Protein AF-A0A1Q3DJR0-F1 (afdb_monomer_lite)

pLDDT: mean 83.84, std 10.71, range [46.0, 95.94]

Radius of gyration: 27.58 Å; chains: 1; bounding box: 64×40×84 Å

Secondary structure (DSSP, 8-state):
-HHHHHHHHH-----TTT--B--SS--HHHHHHHHHHH--PBP-S-EEETTEEE-SSPPPTTTTHHHHHHHHHHHHHS-TTT--HHHHHHHIIIIIHHHHHHHHTT----HHHHHHHHHHHHHHHTTTS--HHHHHTT-S-HHHHHIIIIIITTS-TTT----TTS-HHHHHHHHHHHHHHTT--------

Foldseek 3Di:
DVQVVVCVVPVDHDDLVPDADEDDPDDPVVVVVVCVVPVHHHDDDQDDDPNATDDPDADDPVSCVSLLVVLLVVLVPDPLVPDDLVRLVVCCVPPLVVSVVVVVVPHDDDPVSVVSSVVSSVCSSCPVPQQLVCLLVVPPDPSNVVCCVPPQPPHHLQPRDQDPPDDPVVNVSSVCVVVVVVVDDDDDDPD

Sequence (191 aa):
DVLHNFADMSGLQPNLEKCQIFFGNVDSSTRRRAINMLQIPEGSLPIRYLGLPLLSSKLSKMDCKVLLDKLVKRTSSWVTNSLSFGGRLQLIASVLFSIQVFWCSTFILPVAVTKECDRIMRRFLWHGAGSGWEICNKKASIWTEWCFAVFLKENNFWAAKVTNNCSWSWRNILKIRKLLVNKLHYEVGDG

Organism: Cephalotus follicularis (NCBI:txid3775)

Structure (mmCIF, N/CA/C/O backbone):
data_AF-A0A1Q3DJR0-F1
#
_entry.id   AF-A0A1Q3DJR0-F1
#
loop_
_atom_site.group_PDB
_atom_site.id
_atom_site.type_symbol
_atom_site.label_atom_id
_atom_site.label_alt_id
_atom_site.label_comp_id
_atom_site.label_asym_id
_atom_site.label_entity_id
_atom_site.label_seq_id
_atom_site.pdbx_PDB_ins_code
_atom_site.Cartn_x
_atom_site.Cartn_y
_atom_site.Cartn_z
_atom_site.occupancy
_atom_site.B_iso_or_equiv
_atom_site.auth_seq_id
_atom_site.auth_comp_id
_atom_site.auth_asym_id
_atom_site.auth_atom_id
_atom_site.pdbx_PDB_model_num
ATOM 1 N N . ASP A 1 1 ? -29.064 8.681 27.495 1.00 69.81 1 ASP A N 1
ATOM 2 C CA . ASP A 1 1 ? -29.919 9.729 26.890 1.00 69.81 1 ASP A CA 1
ATOM 3 C C . ASP A 1 1 ? -29.232 10.684 25.908 1.00 69.81 1 ASP A C 1
ATOM 5 O O . ASP A 1 1 ? -29.926 11.380 25.187 1.00 69.81 1 ASP A O 1
ATOM 9 N N . VAL A 1 2 ? -27.898 10.694 25.757 1.00 84.25 2 VAL A N 1
ATOM 10 C CA . VAL A 1 2 ? -27.234 11.619 24.804 1.00 84.25 2 VAL A CA 1
ATOM 11 C C . VAL A 1 2 ? -27.502 11.280 23.328 1.00 84.25 2 VAL A C 1
ATOM 13 O O . VAL A 1 2 ? -27.764 12.176 22.533 1.00 84.25 2 VAL A O 1
ATOM 16 N N . LEU A 1 3 ? -27.455 9.996 22.950 1.00 83.25 3 LEU A N 1
ATOM 17 C CA . LEU A 1 3 ? -27.664 9.579 21.555 1.00 83.25 3 LEU A CA 1
ATOM 18 C C . LEU A 1 3 ? -29.109 9.789 21.087 1.00 83.25 3 LEU A C 1
ATOM 20 O O . LEU A 1 3 ? -29.313 10.167 19.939 1.00 83.25 3 LEU A O 1
ATOM 24 N N . HIS A 1 4 ? -30.085 9.592 21.977 1.00 85.06 4 HIS A N 1
ATOM 25 C CA . HIS A 1 4 ? -31.488 9.888 21.688 1.00 85.06 4 HIS A CA 1
ATOM 26 C C . HIS A 1 4 ? -31.705 11.389 21.502 1.00 85.06 4 HIS A C 1
ATOM 28 O O . HIS A 1 4 ? -32.191 11.787 20.454 1.00 85.06 4 HIS A O 1
ATOM 34 N N . ASN A 1 5 ? -31.200 12.226 22.414 1.00 91.19 5 ASN A N 1
ATOM 35 C CA . ASN A 1 5 ? -31.296 13.682 22.266 1.00 91.19 5 ASN A CA 1
ATOM 36 C C . ASN A 1 5 ? -30.636 14.188 20.968 1.00 91.19 5 ASN A C 1
ATOM 38 O O . ASN A 1 5 ? -31.144 15.103 20.323 1.00 91.19 5 ASN A O 1
ATOM 42 N N . PHE A 1 6 ? -29.503 13.602 20.562 1.00 90.00 6 PHE A N 1
ATOM 43 C CA . PHE A 1 6 ? -28.873 13.928 19.280 1.00 90.00 6 PHE A CA 1
ATOM 44 C C . PHE A 1 6 ? -29.733 13.492 18.089 1.00 90.00 6 PHE A C 1
ATOM 46 O O . PHE A 1 6 ? -29.858 14.248 17.124 1.00 90.00 6 PHE A O 1
ATOM 53 N N . ALA A 1 7 ? -30.320 12.295 18.144 1.00 92.38 7 ALA A N 1
ATOM 54 C CA . ALA A 1 7 ? -31.208 11.801 17.098 1.00 92.38 7 ALA A CA 1
ATOM 55 C C . ALA A 1 7 ? -32.460 12.677 16.964 1.00 92.38 7 ALA A C 1
ATOM 57 O O . ALA A 1 7 ? -32.839 13.009 15.845 1.00 92.38 7 ALA A O 1
ATOM 58 N N . ASP A 1 8 ? -33.028 13.127 18.081 1.00 94.56 8 ASP A N 1
ATOM 59 C CA . ASP A 1 8 ? -34.204 13.998 18.104 1.00 94.56 8 ASP A CA 1
ATOM 60 C C . ASP A 1 8 ? -33.902 15.382 17.513 1.00 94.56 8 ASP A C 1
ATOM 62 O O . ASP A 1 8 ? -34.710 15.929 16.766 1.00 94.56 8 ASP A O 1
ATOM 66 N N . MET A 1 9 ? -32.718 15.943 17.789 1.00 95.19 9 MET A N 1
ATOM 67 C CA . MET A 1 9 ? -32.320 17.245 17.240 1.00 95.19 9 MET A CA 1
ATOM 68 C C . MET A 1 9 ? -31.871 17.186 15.774 1.00 95.19 9 MET A C 1
ATOM 70 O O . MET A 1 9 ? -32.116 18.125 15.021 1.00 95.19 9 MET A O 1
ATOM 74 N N . SER A 1 10 ? -31.166 16.127 15.367 1.00 95.56 10 SER A N 1
ATOM 75 C CA . SER A 1 10 ? -30.562 16.028 14.027 1.00 95.56 10 SER A CA 1
ATOM 76 C C . SER A 1 10 ? -31.407 15.254 13.014 1.00 95.56 10 SER A C 1
ATOM 78 O O . SER A 1 10 ? -31.151 15.344 11.815 1.00 95.56 10 SER A O 1
ATOM 80 N N . GLY A 1 11 ? -32.365 14.448 13.478 1.00 94.62 11 GLY A N 1
ATOM 81 C CA . GLY A 1 11 ? -33.070 13.454 12.667 1.00 94.62 11 GLY A CA 1
ATOM 82 C C . GLY A 1 11 ? -32.212 12.244 12.264 1.00 94.62 11 GLY A C 1
ATOM 83 O O . GLY A 1 11 ? -32.684 11.384 11.522 1.00 94.62 11 GLY A O 1
ATOM 84 N N . LEU A 1 12 ? -30.955 12.154 12.717 1.00 93.25 12 LEU A N 1
ATOM 85 C CA . LEU A 1 12 ? -30.042 11.063 12.371 1.00 93.25 12 LEU A CA 1
ATOM 86 C C . LEU A 1 12 ? -30.095 9.947 13.415 1.00 93.25 12 LEU A C 1
ATOM 88 O O . LEU A 1 12 ? -29.804 10.165 14.589 1.00 93.25 12 LEU A O 1
ATOM 92 N N . GLN A 1 13 ? -30.381 8.724 12.968 1.00 90.69 13 GLN A N 1
ATOM 93 C CA . GLN A 1 13 ? -30.382 7.538 13.826 1.00 90.69 13 GLN A CA 1
ATOM 94 C C . GLN A 1 13 ? -29.161 6.639 13.566 1.00 90.69 13 GLN A C 1
ATOM 96 O O . GLN A 1 13 ? -28.754 6.462 12.412 1.00 90.69 13 GLN A O 1
ATOM 101 N N . PRO A 1 14 ? -28.565 6.042 14.615 1.00 87.88 14 PRO A N 1
ATOM 102 C CA . PRO A 1 14 ? -27.480 5.085 14.457 1.00 87.88 14 PRO A CA 1
ATOM 103 C C . PRO A 1 14 ? -27.981 3.788 13.812 1.00 87.88 14 PRO A C 1
ATOM 105 O O . PRO A 1 14 ? -29.019 3.242 14.181 1.00 87.88 14 PRO A O 1
ATOM 108 N N . ASN A 1 15 ? -27.203 3.252 12.873 1.00 90.69 15 ASN A N 1
ATOM 109 C CA . ASN A 1 15 ? -27.463 1.930 12.313 1.00 90.69 15 ASN A CA 1
ATOM 110 C C . ASN A 1 15 ? -26.865 0.859 13.239 1.00 90.69 15 ASN A C 1
ATOM 112 O O . ASN A 1 15 ? -25.661 0.601 13.194 1.00 90.69 15 ASN A O 1
ATOM 116 N N . LEU A 1 16 ? -27.717 0.226 14.047 1.00 87.62 16 LEU A N 1
ATOM 117 C CA . LEU A 1 16 ? -27.299 -0.769 15.038 1.00 87.62 16 LEU A CA 1
ATOM 118 C C . LEU A 1 16 ? -26.655 -2.022 14.421 1.00 87.62 16 LEU A C 1
ATOM 120 O O . LEU A 1 16 ? -25.803 -2.626 15.060 1.00 87.62 16 LEU A O 1
ATOM 124 N N . GLU A 1 17 ? -26.977 -2.372 13.171 1.00 89.06 17 GLU A N 1
ATOM 125 C CA . GLU A 1 17 ? -26.350 -3.506 12.471 1.00 89.06 17 GLU A CA 1
ATOM 126 C C . GLU A 1 17 ? -24.882 -3.235 12.113 1.00 89.06 17 GLU A C 1
ATOM 128 O O . GLU A 1 17 ? -24.073 -4.157 12.012 1.00 89.06 17 GLU A O 1
ATOM 133 N N . LYS A 1 18 ? -24.527 -1.962 11.903 1.00 90.06 18 LYS A N 1
ATOM 134 C CA . LYS A 1 18 ? -23.154 -1.528 11.597 1.00 90.06 18 LYS A CA 1
ATOM 135 C C . LYS A 1 18 ? -22.387 -1.078 12.838 1.00 90.06 18 LYS A C 1
ATOM 137 O O . LYS A 1 18 ? -21.160 -0.987 12.787 1.00 90.06 18 LYS A O 1
ATOM 142 N N . CYS A 1 19 ? -23.084 -0.758 13.925 1.00 91.00 19 CYS A N 1
ATOM 143 C CA . CYS A 1 19 ? -22.471 -0.333 15.173 1.00 91.00 19 CYS A CA 1
ATOM 144 C C . CYS A 1 19 ? -21.847 -1.520 15.912 1.00 91.00 19 CYS A C 1
ATOM 146 O O . CYS A 1 19 ? -22.442 -2.584 16.048 1.00 91.00 19 CYS A O 1
ATOM 148 N N . GLN A 1 20 ? -20.648 -1.303 16.445 1.00 92.38 20 GLN A N 1
ATOM 149 C CA . GLN A 1 20 ? -19.974 -2.234 17.343 1.00 92.38 20 GLN A CA 1
ATOM 150 C C . GLN A 1 20 ? -19.300 -1.441 18.456 1.00 92.38 20 GLN A C 1
ATOM 152 O O . GLN A 1 20 ? -18.767 -0.356 18.210 1.00 92.38 20 GLN A O 1
ATOM 157 N N . ILE A 1 21 ? -19.312 -1.983 19.673 1.00 91.81 21 ILE A N 1
ATOM 158 C CA . ILE A 1 21 ? -18.630 -1.385 20.822 1.00 91.81 21 ILE A CA 1
ATOM 159 C C . ILE A 1 21 ? -17.324 -2.130 21.113 1.00 91.81 21 ILE A C 1
ATOM 161 O O . ILE A 1 21 ? -17.273 -3.359 21.114 1.00 91.81 21 ILE A O 1
ATOM 165 N N . PHE A 1 22 ? -16.257 -1.376 21.369 1.00 91.50 22 PHE A N 1
ATOM 166 C CA . PHE A 1 22 ? -14.937 -1.904 21.704 1.00 91.50 22 PHE A CA 1
ATOM 167 C C . PHE A 1 22 ? -14.551 -1.402 23.089 1.00 91.50 22 PHE A C 1
ATOM 169 O O . PHE A 1 22 ? -14.724 -0.225 23.399 1.00 91.50 22 PHE A O 1
ATOM 176 N N . PHE A 1 23 ? -14.021 -2.292 23.922 1.00 90.25 23 PHE A N 1
ATOM 177 C CA . PHE A 1 23 ? -13.646 -1.970 25.296 1.00 90.25 23 PHE A CA 1
ATOM 178 C C . PHE A 1 23 ? -12.141 -2.146 25.471 1.00 90.25 23 PHE A C 1
ATOM 180 O O . PHE A 1 23 ? -11.584 -3.160 25.054 1.00 90.25 23 PHE A O 1
ATOM 187 N N . GLY A 1 24 ? -11.491 -1.171 26.105 1.00 87.31 24 GLY A N 1
ATOM 188 C CA . GLY A 1 24 ? -10.082 -1.242 26.483 1.00 87.31 24 GLY A CA 1
ATOM 189 C C . GLY A 1 24 ? -9.940 -1.264 27.999 1.00 87.31 24 GLY A C 1
ATOM 190 O O . GLY A 1 24 ? -10.331 -0.303 28.648 1.00 87.31 24 GLY A O 1
ATOM 191 N N . ASN A 1 25 ? -9.380 -2.345 28.550 1.00 88.81 25 ASN A N 1
ATOM 192 C CA . ASN A 1 25 ? -9.087 -2.497 29.981 1.00 88.81 25 ASN A CA 1
ATOM 193 C C . ASN A 1 25 ? -10.270 -2.155 30.920 1.00 88.81 25 ASN A C 1
ATOM 195 O O . ASN A 1 25 ? -10.123 -1.376 31.858 1.00 88.81 25 ASN A O 1
ATOM 199 N N . VAL A 1 26 ? -11.454 -2.718 30.648 1.00 92.69 26 VAL A N 1
ATOM 200 C CA . VAL A 1 26 ? -12.674 -2.515 31.453 1.00 92.69 26 VAL A CA 1
ATOM 201 C C . VAL A 1 26 ? -13.084 -3.828 32.117 1.00 92.69 26 VAL A C 1
ATOM 203 O O . VAL A 1 26 ? -12.944 -4.898 31.523 1.00 92.69 26 VAL A O 1
ATOM 206 N N . ASP A 1 27 ? -13.616 -3.752 33.336 1.00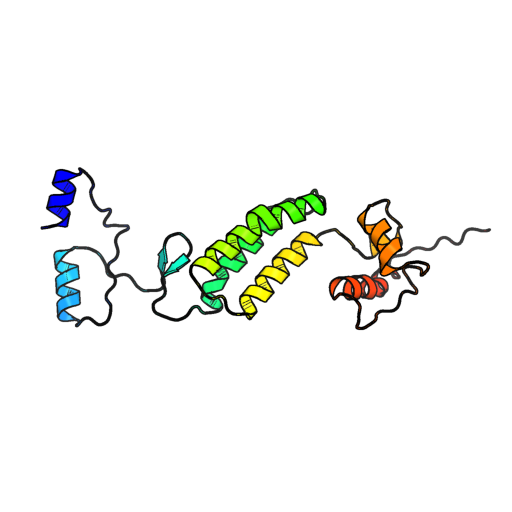 94.19 27 ASP A N 1
ATOM 207 C CA . ASP A 1 27 ? -14.123 -4.915 34.055 1.00 94.19 27 ASP A CA 1
ATOM 208 C C . ASP A 1 27 ? -15.349 -5.545 33.361 1.00 94.19 27 ASP A C 1
ATOM 210 O O . ASP A 1 27 ? -16.141 -4.890 32.674 1.00 94.19 27 ASP A O 1
ATOM 214 N N . SER A 1 28 ? -15.531 -6.850 33.571 1.00 93.06 28 SER A N 1
ATOM 215 C CA . SER A 1 28 ? -16.593 -7.620 32.908 1.00 93.06 28 SER A CA 1
ATOM 216 C C . SER A 1 28 ? -18.003 -7.153 33.287 1.00 93.06 28 SER A C 1
ATOM 218 O O . SER A 1 28 ? -18.935 -7.300 32.493 1.00 93.06 28 SER A O 1
ATOM 220 N N . SER A 1 29 ? -18.179 -6.579 34.482 1.00 94.25 29 SER A N 1
ATOM 221 C CA . SER A 1 29 ? -19.488 -6.125 34.960 1.00 94.25 29 SER A CA 1
ATOM 222 C C . SER A 1 29 ? -19.917 -4.829 34.267 1.00 94.25 29 SER A C 1
ATOM 224 O O . SER A 1 29 ? -21.042 -4.725 33.780 1.00 94.25 29 SER A O 1
ATOM 226 N N . THR A 1 30 ? -19.004 -3.868 34.121 1.00 93.31 30 THR A N 1
ATOM 227 C CA . THR A 1 30 ? -19.212 -2.615 33.390 1.00 93.31 30 THR A CA 1
ATOM 228 C C . THR A 1 30 ? -19.413 -2.874 31.906 1.00 93.31 30 THR A C 1
ATOM 230 O O . THR A 1 30 ? -20.314 -2.290 31.304 1.00 93.31 30 THR A O 1
ATOM 233 N N . ARG A 1 31 ? -18.664 -3.823 31.334 1.00 93.19 31 ARG A N 1
ATOM 234 C CA . ARG A 1 31 ? -18.843 -4.255 29.945 1.00 93.19 31 ARG A CA 1
ATOM 235 C C . ARG A 1 31 ? -20.267 -4.741 29.672 1.00 93.19 31 ARG A C 1
ATOM 237 O O . ARG A 1 31 ? -20.924 -4.260 28.751 1.00 93.19 31 ARG A O 1
ATOM 244 N N . ARG A 1 32 ? -20.774 -5.640 30.523 1.00 92.50 32 ARG A N 1
ATOM 245 C CA . ARG A 1 32 ? -22.131 -6.194 30.403 1.00 92.50 32 ARG A CA 1
ATOM 246 C C . ARG A 1 32 ? -23.210 -5.128 30.595 1.00 92.50 32 ARG A C 1
ATOM 248 O O . ARG A 1 32 ? -24.179 -5.114 29.844 1.00 92.50 32 ARG A O 1
ATOM 255 N N . ARG A 1 33 ? -23.026 -4.211 31.554 1.00 93.44 33 ARG A N 1
ATOM 256 C CA . ARG A 1 33 ? -23.940 -3.073 31.754 1.00 93.44 33 ARG A CA 1
ATOM 257 C C . ARG A 1 33 ? -24.040 -2.202 30.501 1.00 93.44 33 ARG A C 1
ATOM 259 O O . ARG A 1 33 ? -25.148 -1.903 30.073 1.00 93.44 33 ARG A O 1
ATOM 266 N N . ALA A 1 34 ? -22.909 -1.849 29.891 1.00 91.25 34 ALA A N 1
ATOM 267 C CA . ALA A 1 34 ? -22.883 -1.018 28.690 1.00 91.25 34 ALA A CA 1
ATOM 268 C C . ALA A 1 34 ? -23.566 -1.694 27.488 1.00 91.25 34 ALA A C 1
ATOM 270 O O . ALA A 1 34 ? -24.368 -1.054 26.812 1.00 91.25 34 ALA A O 1
ATOM 271 N N . ILE A 1 35 ? -23.305 -2.986 27.256 1.00 91.50 35 ILE A N 1
ATOM 272 C CA . ILE A 1 35 ? -23.948 -3.752 26.173 1.00 91.50 35 ILE A CA 1
ATOM 273 C C . ILE A 1 35 ? -25.470 -3.807 26.380 1.00 91.50 35 ILE A C 1
ATOM 275 O O . ILE A 1 35 ? -26.222 -3.525 25.450 1.00 91.50 35 ILE A O 1
ATOM 279 N N . ASN A 1 36 ? -25.929 -4.086 27.605 1.00 91.31 36 ASN A N 1
ATOM 280 C CA . ASN A 1 36 ? -27.360 -4.144 27.922 1.00 91.31 36 ASN A CA 1
ATOM 281 C C . ASN A 1 36 ? -28.060 -2.784 27.775 1.00 91.31 36 ASN A C 1
ATOM 283 O O . ASN A 1 36 ? -29.218 -2.736 27.372 1.00 91.31 36 ASN A O 1
ATOM 287 N N . MET A 1 37 ? -27.378 -1.684 28.099 1.00 87.69 37 MET A N 1
ATOM 288 C CA . MET A 1 37 ? -27.937 -0.336 27.955 1.00 87.69 37 MET A CA 1
ATOM 289 C C . MET A 1 37 ? -28.002 0.119 26.497 1.00 87.69 37 MET A C 1
ATOM 291 O O . MET A 1 37 ? -28.982 0.735 26.096 1.00 87.69 37 MET A O 1
ATOM 295 N N . LEU A 1 38 ? -26.958 -0.153 25.711 1.00 86.62 38 LEU A N 1
ATOM 296 C CA . LEU A 1 38 ? -26.830 0.375 24.351 1.00 86.62 38 LEU A CA 1
ATOM 297 C C . LEU A 1 38 ? -27.449 -0.530 23.284 1.00 86.62 38 LEU A C 1
ATOM 299 O O . LEU A 1 38 ? -27.697 -0.052 22.183 1.00 86.62 38 LEU A O 1
ATOM 303 N N . GLN A 1 39 ? -27.662 -1.818 23.580 1.00 88.69 39 GLN A N 1
ATOM 304 C CA . GLN A 1 39 ? -28.106 -2.824 22.602 1.00 88.69 39 GLN A CA 1
ATOM 305 C C . GLN A 1 39 ? -27.179 -2.909 21.368 1.00 88.69 39 GLN A C 1
ATOM 307 O O . GLN A 1 39 ? -27.598 -3.300 20.282 1.00 88.69 39 GLN A O 1
ATOM 312 N N . ILE A 1 40 ? -25.900 -2.545 21.534 1.00 91.25 40 ILE A N 1
ATOM 313 C CA . ILE A 1 40 ? -24.862 -2.621 20.498 1.00 91.25 40 ILE A CA 1
ATOM 314 C C . ILE A 1 40 ? -23.958 -3.821 20.811 1.00 91.25 40 ILE A C 1
ATOM 316 O O . ILE A 1 40 ? -23.431 -3.899 21.928 1.00 91.25 40 ILE A O 1
ATOM 320 N N . PRO A 1 41 ? -23.738 -4.743 19.856 1.00 91.00 41 PRO A N 1
ATOM 321 C CA . PRO A 1 41 ? -22.881 -5.899 20.075 1.00 91.00 41 PRO A CA 1
ATOM 322 C C . PRO A 1 41 ? -21.412 -5.499 20.242 1.00 91.00 41 PRO A C 1
ATOM 324 O O . PRO A 1 41 ? -20.918 -4.524 19.667 1.00 91.00 41 PRO A O 1
ATOM 327 N N . GLU A 1 42 ? -20.689 -6.287 21.031 1.00 91.94 42 GLU A N 1
ATOM 328 C CA . GLU A 1 42 ? -19.250 -6.131 21.198 1.00 91.94 42 GLU A CA 1
ATOM 329 C C . GLU A 1 42 ? -18.499 -6.576 19.934 1.00 91.94 42 GLU A C 1
ATOM 331 O O . GLU A 1 42 ? -18.730 -7.669 19.416 1.00 91.94 42 GLU A O 1
ATOM 336 N N . GLY A 1 43 ? -17.582 -5.736 19.451 1.00 90.44 43 GLY A N 1
ATOM 337 C CA . GLY A 1 43 ? -16.689 -6.061 18.341 1.00 90.44 43 GLY A CA 1
ATOM 338 C C . GLY A 1 43 ? -15.323 -6.571 18.804 1.00 90.44 43 GLY A C 1
ATOM 339 O O . GLY A 1 43 ? -14.859 -6.284 19.908 1.00 90.44 43 GLY A O 1
ATOM 340 N N . SER A 1 44 ? -14.628 -7.281 17.913 1.00 88.19 44 SER A N 1
ATOM 341 C CA . SER A 1 44 ? -13.249 -7.741 18.118 1.00 88.19 44 SER A CA 1
ATOM 342 C C . SER A 1 44 ? -12.273 -7.009 17.197 1.00 88.19 44 SER A C 1
ATOM 344 O O . SER A 1 44 ? -12.523 -6.890 15.998 1.00 88.19 44 SER A O 1
ATOM 346 N N . LEU A 1 45 ? -11.136 -6.563 17.734 1.00 88.00 45 LEU A N 1
ATOM 347 C CA . LEU A 1 45 ? -10.025 -6.054 16.925 1.00 88.00 45 LEU A CA 1
ATOM 348 C C . LEU A 1 45 ? -9.215 -7.221 16.325 1.00 88.00 45 LEU A C 1
ATOM 350 O O . LEU A 1 45 ? -9.102 -8.264 16.971 1.00 88.00 45 LEU A O 1
ATOM 354 N N . PRO A 1 46 ? -8.606 -7.055 15.137 1.00 85.50 46 PRO A N 1
ATOM 355 C CA . PRO A 1 46 ? -8.553 -5.832 14.332 1.00 85.50 46 PRO A CA 1
ATOM 356 C C . PRO A 1 46 ? -9.757 -5.645 13.397 1.00 85.50 46 PRO A C 1
ATOM 358 O O . PRO A 1 46 ? -10.203 -6.585 12.742 1.00 85.50 46 PRO A O 1
ATOM 361 N N . ILE A 1 47 ? -10.233 -4.402 13.267 1.00 87.94 47 ILE A N 1
ATOM 362 C CA . ILE A 1 47 ? -11.279 -4.016 12.297 1.00 87.94 47 ILE A CA 1
ATOM 363 C C . ILE A 1 47 ? -10.703 -3.156 11.175 1.00 87.94 47 ILE A C 1
ATOM 365 O O . ILE A 1 47 ? -9.569 -2.699 11.262 1.00 87.94 47 ILE A O 1
ATOM 369 N N . ARG A 1 48 ? -11.471 -2.891 10.112 1.00 87.12 48 ARG A N 1
ATOM 370 C CA . ARG A 1 48 ? -11.092 -1.894 9.098 1.00 87.12 48 ARG A CA 1
ATOM 371 C C . ARG A 1 48 ? -11.826 -0.586 9.331 1.00 87.12 48 ARG A C 1
ATOM 373 O O . ARG A 1 48 ? -13.051 -0.566 9.341 1.00 87.12 48 ARG A O 1
ATOM 380 N N . TYR A 1 49 ? -11.074 0.501 9.407 1.00 89.31 49 TYR A N 1
ATOM 381 C CA . TYR A 1 49 ? -11.589 1.857 9.496 1.00 89.31 49 TYR A CA 1
ATOM 382 C C . TYR A 1 49 ? -10.977 2.706 8.381 1.00 89.31 49 TYR A C 1
ATOM 384 O O . TYR A 1 49 ? -9.759 2.754 8.227 1.00 89.31 49 TYR A O 1
ATOM 392 N N . LEU A 1 50 ? -11.824 3.305 7.536 1.00 88.06 50 LEU A N 1
ATOM 393 C CA . LEU A 1 50 ? -11.405 4.106 6.370 1.00 88.06 50 LEU A CA 1
ATOM 394 C C . LEU A 1 50 ? -10.411 3.387 5.430 1.00 88.06 50 LEU A C 1
ATOM 396 O O . LEU A 1 50 ? -9.564 3.995 4.783 1.00 88.06 50 LEU A O 1
ATOM 400 N N . GLY A 1 51 ? -10.514 2.059 5.340 1.00 86.06 51 GLY A N 1
ATOM 401 C CA . GLY A 1 51 ? -9.644 1.236 4.497 1.00 86.06 51 GLY A CA 1
ATOM 402 C C . GLY A 1 51 ? -8.285 0.877 5.108 1.00 86.06 51 GLY A C 1
ATOM 403 O O . GLY A 1 51 ? -7.500 0.214 4.424 1.00 86.06 51 GLY A O 1
ATOM 404 N N . LEU A 1 52 ? -8.036 1.251 6.365 1.00 90.06 52 LEU A N 1
ATOM 405 C CA . LEU A 1 52 ? -6.862 0.887 7.160 1.00 90.06 52 LEU A CA 1
ATOM 406 C C . LEU A 1 52 ? -7.256 -0.053 8.311 1.00 90.06 52 LEU A C 1
ATOM 408 O O . LEU A 1 52 ? -8.388 0.016 8.791 1.00 90.06 52 LEU A O 1
ATOM 412 N N . PRO A 1 53 ? -6.370 -0.958 8.754 1.00 89.75 53 PRO A N 1
ATOM 413 C CA . PRO A 1 53 ? -6.631 -1.781 9.926 1.00 89.75 53 PRO A CA 1
ATOM 414 C C . PRO A 1 53 ? -6.544 -0.931 11.202 1.00 89.75 53 PRO A C 1
ATOM 416 O O . PRO A 1 53 ? -5.528 -0.294 11.463 1.00 89.75 53 PRO A O 1
ATOM 419 N N . LEU A 1 54 ? -7.600 -0.936 12.009 1.00 89.50 54 LEU A N 1
ATOM 420 C CA . LEU A 1 54 ? -7.574 -0.417 13.368 1.00 89.50 54 LEU A CA 1
ATOM 421 C C . LEU A 1 54 ? -7.012 -1.512 14.277 1.00 89.50 54 LEU A C 1
ATOM 423 O O . LEU A 1 54 ? -7.615 -2.577 14.435 1.00 89.50 54 LEU A O 1
ATOM 427 N N . LEU A 1 55 ? -5.832 -1.253 14.831 1.00 87.25 55 LEU A N 1
ATOM 428 C CA . LEU A 1 55 ? -5.035 -2.219 15.579 1.00 87.25 55 LEU A CA 1
ATOM 429 C C . LEU A 1 55 ? -4.886 -1.754 17.027 1.00 87.25 55 LEU A C 1
ATOM 431 O O . LEU A 1 55 ? -4.690 -0.569 17.284 1.00 87.25 55 LEU A O 1
ATOM 435 N N . SER A 1 56 ? -4.919 -2.697 17.966 1.00 84.25 56 SER A N 1
ATOM 436 C CA . SER A 1 56 ? -4.519 -2.465 19.361 1.00 84.25 56 SER A CA 1
ATOM 437 C C . SER A 1 56 ? -3.008 -2.627 19.579 1.00 84.25 56 SER A C 1
ATOM 439 O O . SER A 1 56 ? -2.502 -2.316 20.654 1.00 84.25 56 SER A O 1
ATOM 441 N N . SER A 1 57 ? -2.280 -3.120 18.571 1.00 85.75 57 SER A N 1
ATOM 442 C CA . SER A 1 57 ? -0.851 -3.442 18.619 1.00 85.75 57 SER A CA 1
ATOM 443 C C . SER A 1 57 ? -0.059 -2.751 17.503 1.00 85.75 57 SER A C 1
ATOM 445 O O . SER A 1 57 ? -0.619 -2.116 16.610 1.00 85.75 57 SER A O 1
ATOM 447 N N . LYS A 1 58 ? 1.272 -2.917 17.518 1.00 85.62 58 LYS A N 1
ATOM 448 C CA . LYS A 1 58 ? 2.138 -2.495 16.404 1.00 85.62 58 LYS A CA 1
ATOM 449 C C . LYS A 1 58 ? 1.755 -3.219 15.109 1.00 85.62 58 LYS A C 1
ATOM 451 O O . LYS A 1 58 ? 1.395 -4.394 15.138 1.00 85.62 58 LYS A O 1
ATOM 456 N N . LEU A 1 59 ? 1.898 -2.515 13.985 1.00 88.62 59 LEU A N 1
ATOM 457 C CA . LEU A 1 59 ? 1.600 -3.025 12.649 1.00 88.62 59 LEU A CA 1
ATOM 458 C C . LEU A 1 59 ? 2.497 -4.221 12.298 1.00 88.62 59 LEU A C 1
ATOM 460 O O . LEU A 1 59 ? 3.724 -4.099 12.249 1.00 88.62 59 LEU A O 1
ATOM 464 N N . SER A 1 60 ? 1.885 -5.367 12.007 1.00 88.88 60 SER A N 1
ATOM 465 C CA . SER A 1 60 ? 2.593 -6.558 11.549 1.00 88.88 60 SER A CA 1
ATOM 466 C C . SER A 1 60 ? 2.662 -6.629 10.018 1.00 88.88 60 SER A C 1
ATOM 468 O O . SER A 1 60 ? 1.959 -5.933 9.280 1.00 88.88 60 SER A O 1
ATOM 470 N N . LYS A 1 61 ? 3.496 -7.541 9.505 1.00 87.31 61 LYS A N 1
ATOM 471 C CA . LYS A 1 61 ? 3.545 -7.843 8.066 1.00 87.31 61 LYS A CA 1
ATOM 472 C C . LYS A 1 61 ? 2.210 -8.396 7.546 1.00 87.31 61 LYS A C 1
ATOM 474 O O . LYS A 1 61 ? 1.867 -8.137 6.394 1.00 87.31 61 LYS A O 1
ATOM 479 N N . MET A 1 62 ? 1.475 -9.148 8.369 1.00 87.75 62 MET A N 1
ATOM 480 C CA . MET A 1 62 ? 0.193 -9.742 7.975 1.00 87.75 62 MET A CA 1
ATOM 481 C C . MET A 1 62 ? -0.882 -8.674 7.784 1.00 87.75 62 MET A C 1
ATOM 483 O O . MET A 1 62 ? -1.615 -8.721 6.798 1.00 87.75 62 MET A O 1
ATOM 487 N N . ASP A 1 63 ? -0.894 -7.651 8.637 1.00 90.44 63 ASP A N 1
ATOM 488 C CA . ASP A 1 63 ? -1.820 -6.516 8.523 1.00 90.44 63 ASP A CA 1
ATOM 489 C C . ASP A 1 63 ? -1.603 -5.733 7.218 1.00 90.44 63 ASP A C 1
ATOM 491 O O . ASP A 1 63 ? -2.543 -5.236 6.595 1.00 90.44 63 ASP A O 1
ATOM 495 N N . CYS A 1 64 ? -0.355 -5.696 6.740 1.00 92.81 64 CYS A N 1
ATOM 496 C CA . CYS A 1 64 ? 0.023 -5.056 5.482 1.00 92.81 64 CYS A CA 1
ATOM 497 C C . CYS A 1 64 ? -0.357 -5.861 4.230 1.00 92.81 64 CYS A C 1
ATOM 499 O O . CYS A 1 64 ? -0.219 -5.351 3.117 1.00 92.81 64 CYS A O 1
ATOM 501 N N . LYS A 1 65 ? -0.837 -7.107 4.357 1.00 92.19 65 LYS A N 1
ATOM 502 C CA . LYS A 1 65 ? -1.218 -7.929 3.195 1.00 92.19 65 LYS A CA 1
ATOM 503 C C . LYS A 1 65 ? -2.272 -7.229 2.336 1.00 92.19 65 LYS A C 1
ATOM 505 O O . LYS A 1 65 ? -2.191 -7.250 1.115 1.00 92.19 65 LYS A O 1
ATOM 510 N N . VAL A 1 66 ? -3.197 -6.521 2.979 1.00 92.62 66 VAL A N 1
ATOM 511 C CA . VAL A 1 66 ? -4.251 -5.740 2.321 1.00 92.62 66 VAL A CA 1
ATOM 512 C C . VAL A 1 66 ? -3.688 -4.668 1.386 1.00 92.62 66 VAL A C 1
ATOM 514 O O . VAL A 1 66 ? -4.220 -4.464 0.294 1.00 92.62 66 VAL A O 1
ATOM 517 N N . LEU A 1 67 ? -2.623 -3.980 1.808 1.00 94.62 67 LEU A N 1
ATOM 518 C CA . LEU A 1 67 ? -1.920 -2.997 0.986 1.00 94.62 67 LEU A CA 1
ATOM 519 C C . LEU A 1 67 ? -1.324 -3.672 -0.252 1.00 94.62 67 LEU A C 1
ATOM 521 O O . LEU A 1 67 ? -1.564 -3.226 -1.374 1.00 94.62 67 LEU A O 1
ATOM 525 N N . LEU A 1 68 ? -0.592 -4.769 -0.048 1.00 95.94 68 LEU A N 1
ATOM 526 C CA . LEU A 1 68 ? 0.066 -5.505 -1.127 1.00 95.94 68 LEU A CA 1
ATOM 527 C C . LEU A 1 68 ? -0.947 -6.046 -2.139 1.00 95.94 68 LEU A C 1
ATOM 529 O O . LEU A 1 68 ? -0.794 -5.821 -3.338 1.00 95.94 68 LEU A O 1
ATOM 533 N N . ASP A 1 69 ? -2.022 -6.673 -1.665 1.00 95.12 69 ASP A N 1
ATOM 534 C CA . ASP A 1 69 ? -3.084 -7.210 -2.514 1.00 95.12 69 ASP A CA 1
ATOM 535 C C . ASP A 1 69 ? -3.769 -6.089 -3.316 1.00 95.12 69 ASP A C 1
ATOM 537 O O . ASP A 1 69 ? -4.088 -6.268 -4.492 1.00 95.12 69 ASP A O 1
ATOM 541 N N . LYS A 1 70 ? -3.936 -4.893 -2.731 1.00 94.69 70 LYS A N 1
ATOM 542 C CA . LYS A 1 70 ? -4.481 -3.721 -3.436 1.00 94.69 70 LYS A CA 1
ATOM 543 C C . LYS A 1 70 ? -3.549 -3.249 -4.562 1.00 94.69 70 LYS A C 1
ATOM 545 O O . LYS A 1 70 ? -4.034 -2.972 -5.661 1.00 94.69 70 LYS A O 1
ATOM 550 N N . LEU A 1 71 ? -2.235 -3.194 -4.326 1.00 95.44 71 LEU A N 1
ATOM 551 C CA . LEU A 1 71 ? -1.244 -2.847 -5.356 1.00 95.44 71 LEU A CA 1
ATOM 552 C C . LEU A 1 71 ? -1.189 -3.904 -6.472 1.00 95.44 71 LEU A C 1
ATOM 554 O O . LEU A 1 71 ? -1.192 -3.561 -7.657 1.00 95.44 71 LEU A O 1
ATOM 558 N N . VAL A 1 72 ? -1.200 -5.191 -6.115 1.00 94.44 72 VAL A N 1
ATOM 559 C CA . VAL A 1 72 ? -1.225 -6.301 -7.083 1.00 94.44 72 VAL A CA 1
ATOM 560 C C . VAL A 1 72 ? -2.501 -6.260 -7.919 1.00 94.44 72 VAL A C 1
ATOM 562 O O . VAL A 1 72 ? -2.436 -6.368 -9.143 1.00 94.44 72 VAL A O 1
ATOM 565 N N . LYS A 1 73 ? -3.662 -6.038 -7.295 1.00 93.94 73 LYS A N 1
ATOM 566 C CA . LYS A 1 73 ? -4.941 -5.941 -8.006 1.00 93.94 73 LYS A CA 1
ATOM 567 C C . LYS A 1 73 ? -4.936 -4.797 -9.019 1.00 93.94 73 LYS A C 1
ATOM 569 O O . LYS A 1 73 ? -5.352 -5.005 -10.153 1.00 93.94 73 LYS A O 1
ATOM 574 N N . ARG A 1 74 ? -4.425 -3.616 -8.644 1.00 92.62 74 ARG A N 1
ATOM 575 C CA . ARG A 1 74 ? -4.299 -2.467 -9.560 1.00 92.62 74 ARG A CA 1
ATOM 576 C C . ARG A 1 74 ? -3.385 -2.777 -10.740 1.00 92.62 74 ARG A C 1
ATOM 578 O O . ARG A 1 74 ? -3.797 -2.618 -11.885 1.00 92.62 74 ARG A O 1
ATOM 585 N N . THR A 1 75 ? -2.186 -3.282 -10.459 1.00 90.94 75 THR A N 1
ATOM 586 C CA . THR A 1 75 ? -1.200 -3.607 -11.502 1.00 90.94 75 THR A CA 1
ATOM 587 C C . THR A 1 75 ? -1.674 -4.708 -12.447 1.00 90.94 75 THR A C 1
ATOM 589 O O . THR A 1 75 ? -1.370 -4.639 -13.631 1.00 90.94 75 THR A O 1
ATOM 592 N N . SER A 1 76 ? -2.457 -5.671 -11.954 1.00 87.31 76 SER A N 1
ATOM 593 C CA . SER A 1 76 ? -3.032 -6.754 -12.765 1.00 87.31 76 SER A CA 1
ATOM 594 C C . SER A 1 76 ? -4.276 -6.330 -13.553 1.00 87.31 76 SER A C 1
ATOM 596 O O . SER A 1 76 ? -4.556 -6.909 -14.594 1.00 87.31 76 SER A O 1
ATOM 598 N N . SER A 1 77 ? -5.035 -5.339 -13.068 1.00 87.31 77 SER A N 1
ATOM 599 C CA . SER A 1 77 ? -6.224 -4.826 -13.770 1.00 87.31 77 SER A CA 1
ATOM 600 C C . SER A 1 77 ? -5.895 -3.918 -14.951 1.00 87.31 77 SER A C 1
ATOM 602 O O . SER A 1 77 ? -6.731 -3.719 -15.829 1.00 87.31 77 SER A O 1
ATOM 604 N N . TRP A 1 78 ? -4.702 -3.327 -14.967 1.00 87.50 78 TRP A N 1
ATOM 605 C CA . TRP A 1 78 ? -4.263 -2.530 -16.101 1.00 87.50 78 TRP A CA 1
ATOM 606 C C . TRP A 1 78 ? -3.813 -3.454 -17.223 1.00 87.50 78 TRP A C 1
ATOM 608 O O . TRP A 1 78 ? -3.140 -4.449 -16.973 1.00 87.50 78 TRP A O 1
ATOM 618 N N . VAL A 1 79 ? -4.174 -3.122 -18.463 1.00 65.94 79 VAL A N 1
ATOM 619 C CA . VAL A 1 79 ? -3.765 -3.877 -19.653 1.00 65.94 79 VAL A CA 1
ATOM 620 C C . VAL A 1 79 ? -2.262 -3.671 -19.852 1.00 65.94 79 VAL A C 1
ATOM 622 O O . VAL A 1 79 ? -1.809 -2.790 -20.578 1.00 65.94 79 VAL A O 1
ATOM 625 N N . THR A 1 80 ? -1.456 -4.456 -19.142 1.00 61.34 80 THR A N 1
ATOM 626 C CA . THR A 1 80 ? -0.001 -4.280 -19.064 1.00 61.34 80 THR A CA 1
ATOM 627 C C . THR A 1 80 ? 0.700 -4.442 -20.414 1.00 61.34 80 THR A C 1
ATOM 629 O O . THR A 1 80 ? 1.809 -3.935 -20.575 1.00 61.34 80 THR A O 1
ATOM 632 N N . ASN A 1 81 ? 0.044 -5.081 -21.390 1.00 58.97 81 ASN A N 1
ATOM 633 C CA . ASN A 1 81 ? 0.557 -5.295 -22.745 1.00 58.97 81 ASN A CA 1
ATOM 634 C C . ASN A 1 81 ? 0.307 -4.126 -23.715 1.00 58.97 81 ASN A C 1
ATOM 636 O O . ASN A 1 81 ? 0.927 -4.104 -24.773 1.00 58.97 81 ASN A O 1
ATOM 640 N N . SER A 1 82 ? -0.568 -3.166 -23.389 1.00 68.44 82 SER A N 1
ATOM 641 C CA . SER A 1 82 ? -0.852 -2.012 -24.265 1.00 68.44 82 SER A CA 1
ATOM 642 C C . SER A 1 82 ? -0.266 -0.692 -23.759 1.00 68.44 82 SER A C 1
ATOM 644 O O . SER A 1 82 ? -0.275 0.305 -24.477 1.00 68.44 82 SER A O 1
ATOM 646 N N . LEU A 1 83 ? 0.264 -0.663 -22.533 1.00 79.12 83 LEU A N 1
ATOM 647 C CA . LEU A 1 83 ? 0.825 0.550 -21.944 1.00 79.12 83 LEU A CA 1
ATOM 648 C C . LEU A 1 83 ? 2.303 0.716 -22.295 1.00 79.12 83 LEU A C 1
ATOM 650 O O . LEU A 1 83 ? 3.108 -0.193 -22.089 1.00 79.12 83 LEU A O 1
ATOM 654 N N . SER A 1 84 ? 2.675 1.918 -22.737 1.00 81.69 84 SER A N 1
ATOM 655 C CA . SER A 1 84 ? 4.077 2.309 -22.882 1.00 81.69 84 SER A CA 1
ATOM 656 C C . SER A 1 84 ? 4.774 2.381 -21.519 1.00 81.69 84 SER A C 1
ATOM 658 O O . SER A 1 84 ? 4.131 2.504 -20.471 1.00 81.69 84 SER A O 1
ATOM 660 N N . PHE A 1 85 ? 6.109 2.359 -21.519 1.00 80.19 85 PHE A N 1
ATOM 661 C CA . PHE A 1 85 ? 6.897 2.563 -20.300 1.00 80.19 85 PHE A CA 1
ATOM 662 C C . PHE A 1 85 ? 6.496 3.854 -19.566 1.00 80.19 85 PHE A C 1
ATOM 664 O O . PHE A 1 85 ? 6.259 3.824 -18.360 1.00 80.19 85 PHE A O 1
ATOM 671 N N . GLY A 1 86 ? 6.345 4.961 -20.304 1.00 79.81 86 GLY A N 1
ATOM 672 C CA . GLY A 1 86 ? 5.911 6.247 -19.753 1.00 79.81 86 GLY A CA 1
ATOM 673 C C . GLY A 1 86 ? 4.509 6.188 -19.140 1.00 79.81 86 GLY A C 1
ATOM 674 O O . GLY A 1 86 ? 4.308 6.677 -18.032 1.00 79.81 86 GLY A O 1
ATOM 675 N N . GLY A 1 87 ? 3.562 5.502 -19.792 1.00 87.50 87 GLY A N 1
ATOM 676 C CA . GLY A 1 87 ? 2.219 5.294 -19.240 1.00 87.50 87 GLY A CA 1
ATOM 677 C C . GLY A 1 87 ? 2.240 4.510 -17.925 1.00 87.50 87 GLY A C 1
ATOM 678 O O . GLY A 1 87 ? 1.556 4.868 -16.966 1.00 87.50 87 GLY A O 1
ATOM 679 N N . ARG A 1 88 ? 3.085 3.476 -17.830 1.00 87.69 88 ARG A N 1
ATOM 680 C CA . ARG A 1 88 ? 3.259 2.711 -16.586 1.00 87.69 88 ARG A CA 1
ATOM 681 C C . ARG A 1 88 ? 3.922 3.538 -15.489 1.00 87.69 88 ARG A C 1
ATOM 683 O O . ARG A 1 88 ? 3.471 3.481 -14.348 1.00 87.69 88 ARG A O 1
ATOM 690 N N . LEU A 1 89 ? 4.940 4.332 -15.822 1.00 87.69 89 LEU A N 1
ATOM 691 C CA . LEU A 1 89 ? 5.587 5.242 -14.874 1.00 87.69 89 LEU A CA 1
ATOM 692 C C . LEU A 1 89 ? 4.589 6.262 -14.305 1.00 87.69 89 LEU A C 1
ATOM 694 O O . LEU A 1 89 ? 4.534 6.451 -13.091 1.00 87.69 89 LEU A O 1
ATOM 698 N N . GLN A 1 90 ? 3.742 6.839 -15.160 1.00 92.12 90 GLN A N 1
ATOM 699 C CA . GLN A 1 90 ? 2.707 7.782 -14.740 1.00 92.12 90 GLN A CA 1
ATOM 700 C C . GLN A 1 90 ? 1.680 7.136 -13.798 1.00 92.12 90 GLN A C 1
ATOM 702 O O . GLN A 1 90 ? 1.297 7.741 -12.796 1.00 92.12 90 GLN A O 1
ATOM 707 N N . LEU A 1 91 ? 1.250 5.897 -14.067 1.00 93.75 91 LEU A N 1
ATOM 708 C CA . LEU A 1 91 ? 0.334 5.156 -13.185 1.00 93.75 91 LEU A CA 1
ATOM 709 C C . LEU A 1 91 ? 0.972 4.796 -11.837 1.00 93.75 91 LEU A C 1
ATOM 711 O O . LEU A 1 91 ? 0.296 4.818 -10.807 1.00 93.75 91 LEU A O 1
ATOM 715 N N . ILE A 1 92 ? 2.273 4.490 -11.818 1.00 93.81 92 ILE A N 1
ATOM 716 C CA . ILE A 1 92 ? 3.007 4.291 -10.564 1.00 93.81 92 ILE A CA 1
ATOM 717 C C . ILE A 1 92 ? 2.982 5.581 -9.744 1.00 93.81 92 ILE A C 1
ATOM 719 O O . ILE A 1 92 ? 2.567 5.543 -8.588 1.00 93.81 92 ILE A O 1
ATOM 723 N N . ALA A 1 93 ? 3.371 6.707 -10.348 1.00 91.50 93 ALA A N 1
ATOM 724 C CA . ALA A 1 93 ? 3.476 7.990 -9.660 1.00 91.50 93 ALA A CA 1
ATOM 725 C C . ALA A 1 93 ? 2.120 8.505 -9.145 1.00 91.50 93 ALA A C 1
ATOM 727 O O . ALA A 1 93 ? 2.021 8.951 -8.006 1.00 91.50 93 ALA A O 1
ATOM 728 N N . SER A 1 94 ? 1.063 8.406 -9.957 1.00 94.56 94 SER A N 1
ATOM 729 C CA . SER A 1 94 ? -0.264 8.946 -9.622 1.00 94.56 94 SER A CA 1
ATOM 730 C C . SER A 1 94 ? -1.112 8.022 -8.737 1.00 94.56 94 SER A C 1
ATOM 732 O O . SER A 1 94 ? -1.855 8.503 -7.879 1.00 94.56 94 SER A O 1
ATOM 734 N N . VAL A 1 95 ? -1.010 6.697 -8.905 1.00 95.94 95 VAL A N 1
ATOM 735 C CA . VAL A 1 95 ? -1.924 5.737 -8.256 1.00 95.94 95 VAL A CA 1
ATOM 736 C C . VAL A 1 95 ? -1.221 4.821 -7.262 1.00 95.94 95 VAL A C 1
ATOM 738 O O . VAL A 1 95 ? -1.666 4.694 -6.125 1.00 95.94 95 VAL A O 1
ATOM 741 N N . LEU A 1 96 ? -0.154 4.124 -7.657 1.00 95.25 96 LEU A N 1
ATOM 742 C CA . LEU A 1 96 ? 0.455 3.139 -6.750 1.00 95.25 96 LEU A CA 1
ATOM 743 C C . LEU A 1 96 ? 1.181 3.818 -5.588 1.00 95.25 96 LEU A C 1
ATOM 745 O O . LEU A 1 96 ? 1.066 3.372 -4.446 1.00 95.25 96 LEU A O 1
ATOM 749 N N . PHE A 1 97 ? 1.887 4.912 -5.873 1.00 94.19 97 PHE A N 1
ATOM 750 C CA . PHE A 1 97 ? 2.594 5.673 -4.856 1.00 94.19 97 PHE A CA 1
ATOM 751 C C . PHE A 1 97 ? 1.623 6.353 -3.887 1.00 94.19 97 PHE A C 1
ATOM 753 O O . PHE A 1 97 ? 1.832 6.280 -2.681 1.00 94.19 97 PHE A O 1
ATOM 760 N N . SER A 1 98 ? 0.504 6.904 -4.370 1.00 95.81 98 SER A N 1
ATOM 761 C CA . SER A 1 98 ? -0.516 7.506 -3.498 1.00 95.81 98 SER A CA 1
ATOM 762 C C . SER A 1 98 ? -1.160 6.487 -2.548 1.00 95.81 98 SER A C 1
ATOM 764 O O . SER A 1 98 ? -1.363 6.792 -1.373 1.00 95.81 98 SER A O 1
ATOM 766 N N . ILE A 1 99 ? -1.391 5.244 -2.993 1.00 95.31 99 ILE A N 1
ATOM 767 C CA . ILE A 1 99 ? -1.859 4.150 -2.120 1.00 95.31 99 ILE A CA 1
ATOM 768 C C . ILE A 1 99 ? -0.845 3.847 -1.007 1.00 95.31 99 ILE A C 1
ATOM 770 O O . ILE A 1 99 ? -1.241 3.643 0.141 1.00 95.31 99 ILE A O 1
ATOM 774 N N . GLN A 1 100 ? 0.450 3.796 -1.333 1.00 94.12 100 GLN A N 1
ATOM 775 C CA . GLN A 1 100 ? 1.501 3.556 -0.344 1.00 94.12 100 GLN A CA 1
ATOM 776 C C . GLN A 1 100 ? 1.634 4.730 0.631 1.00 94.12 100 GLN A C 1
ATOM 778 O O . GLN A 1 100 ? 1.692 4.507 1.838 1.00 94.12 100 GLN A O 1
ATOM 783 N N . VAL A 1 101 ? 1.632 5.967 0.127 1.00 94.00 101 VAL A N 1
ATOM 784 C CA . VAL A 1 101 ? 1.708 7.188 0.943 1.00 94.00 101 VAL A CA 1
ATOM 785 C C . VAL A 1 101 ? 0.545 7.259 1.931 1.00 94.00 101 VAL A C 1
ATOM 787 O O . VAL A 1 101 ? 0.779 7.553 3.097 1.00 94.00 101 VAL A O 1
ATOM 790 N N . PHE A 1 102 ? -0.671 6.896 1.514 1.00 94.94 102 PHE A N 1
ATOM 791 C CA . PHE A 1 102 ? -1.834 6.822 2.405 1.00 94.94 102 PHE A CA 1
ATOM 792 C C . PHE A 1 102 ? -1.641 5.850 3.583 1.00 94.94 102 PHE A C 1
ATOM 794 O O . PHE A 1 102 ? -2.116 6.098 4.685 1.00 94.94 102 PHE A O 1
ATOM 801 N N . TRP A 1 103 ? -0.927 4.740 3.384 1.00 94.62 103 TRP A N 1
ATOM 802 C CA . TRP A 1 103 ? -0.584 3.843 4.493 1.00 94.62 103 TRP A CA 1
ATOM 803 C C . TRP A 1 103 ? 0.544 4.409 5.357 1.00 94.62 103 TRP A C 1
ATOM 805 O O . TRP A 1 103 ? 0.469 4.332 6.582 1.00 94.62 103 TRP A O 1
ATOM 815 N N . CYS A 1 104 ? 1.562 5.006 4.734 1.00 93.25 104 CYS A N 1
ATOM 816 C CA . CYS A 1 104 ? 2.690 5.617 5.436 1.00 93.25 104 CYS A CA 1
ATOM 817 C C . CYS A 1 104 ? 2.289 6.833 6.285 1.00 93.25 104 CYS A C 1
ATOM 819 O O . CYS A 1 104 ? 2.954 7.115 7.276 1.00 93.25 104 CYS A O 1
ATOM 821 N N . SER A 1 105 ? 1.218 7.553 5.926 1.00 93.69 105 SER A N 1
ATOM 822 C CA . SER A 1 105 ? 0.736 8.694 6.715 1.00 93.69 105 SER A CA 1
ATOM 823 C C . SER A 1 105 ? 0.148 8.285 8.063 1.00 93.69 105 SER A C 1
ATOM 825 O O . SER A 1 105 ? 0.086 9.105 8.972 1.00 93.69 105 SER A O 1
ATOM 827 N N . THR A 1 106 ? -0.294 7.033 8.200 1.00 90.50 106 THR A N 1
ATOM 828 C CA . THR A 1 106 ? -0.890 6.514 9.440 1.00 90.50 106 THR A CA 1
ATOM 829 C C . THR A 1 106 ? 0.036 5.539 10.159 1.00 90.50 106 THR A C 1
ATOM 831 O O . THR A 1 106 ? 0.027 5.481 11.387 1.00 90.50 106 THR A O 1
ATOM 834 N N . PHE A 1 107 ? 0.854 4.782 9.423 1.00 91.25 107 PHE A N 1
ATOM 835 C CA . PHE A 1 107 ? 1.705 3.747 9.994 1.00 91.25 107 PHE A CA 1
ATOM 836 C C . PHE A 1 107 ? 3.153 3.830 9.528 1.00 91.25 107 PHE A C 1
ATOM 838 O O . PHE A 1 107 ? 3.451 4.089 8.365 1.00 91.25 107 PHE A O 1
ATOM 845 N N . ILE A 1 108 ? 4.060 3.436 10.419 1.00 91.81 108 ILE A N 1
ATOM 846 C CA . ILE A 1 108 ? 5.435 3.109 10.045 1.00 91.81 108 ILE A CA 1
ATOM 847 C C . ILE A 1 108 ? 5.435 1.698 9.446 1.00 91.81 108 ILE A C 1
ATOM 849 O O . ILE A 1 108 ? 5.249 0.708 10.157 1.00 91.81 108 ILE A O 1
ATOM 853 N N . LEU A 1 109 ? 5.632 1.598 8.129 1.00 92.50 109 LEU A N 1
ATOM 854 C CA . LEU A 1 109 ? 5.653 0.310 7.437 1.00 92.50 109 LEU A CA 1
ATOM 855 C C . LEU A 1 109 ? 6.942 -0.474 7.739 1.00 92.50 109 LEU A C 1
ATOM 857 O O . LEU A 1 109 ? 8.039 0.084 7.642 1.00 92.50 109 LEU A O 1
ATOM 861 N N . PRO A 1 110 ? 6.856 -1.790 8.023 1.00 93.50 110 PRO A N 1
ATOM 862 C CA . PRO A 1 110 ? 8.039 -2.634 8.120 1.00 93.50 110 PRO A CA 1
ATOM 863 C C . PRO A 1 110 ? 8.842 -2.617 6.815 1.00 93.50 110 PRO A C 1
ATOM 865 O O . PRO A 1 110 ? 8.278 -2.741 5.728 1.00 93.50 110 PRO A O 1
ATOM 868 N N . VAL A 1 111 ? 10.174 -2.586 6.910 1.00 92.00 111 VAL A N 1
ATOM 869 C CA . VAL A 1 111 ? 11.078 -2.539 5.740 1.00 92.00 111 VAL A CA 1
ATOM 870 C C . VAL A 1 111 ? 10.789 -3.656 4.729 1.00 92.00 111 VAL A C 1
ATOM 872 O O . VAL A 1 111 ? 10.873 -3.447 3.519 1.00 92.00 111 VAL A O 1
ATOM 875 N N . ALA A 1 112 ? 10.420 -4.846 5.209 1.00 93.00 112 ALA A N 1
ATOM 876 C CA . ALA A 1 112 ? 10.056 -5.972 4.351 1.00 93.00 112 ALA A CA 1
ATOM 877 C C . ALA A 1 112 ? 8.826 -5.683 3.469 1.00 93.00 112 ALA A C 1
ATOM 879 O O . ALA A 1 112 ? 8.778 -6.148 2.335 1.00 93.00 112 ALA A O 1
ATOM 880 N N . VAL A 1 113 ? 7.855 -4.917 3.974 1.00 95.56 113 VAL A N 1
ATOM 881 C CA . VAL A 1 113 ? 6.644 -4.522 3.239 1.00 95.56 113 VAL A CA 1
ATOM 882 C C . VAL A 1 113 ? 6.984 -3.455 2.207 1.00 95.56 113 VAL A C 1
ATOM 884 O O . VAL A 1 113 ? 6.604 -3.599 1.052 1.00 95.56 113 VAL A O 1
ATOM 887 N N . THR A 1 114 ? 7.775 -2.443 2.572 1.00 93.88 114 THR A N 1
ATOM 888 C CA . THR A 1 114 ? 8.220 -1.400 1.632 1.00 93.88 114 THR A CA 1
ATOM 889 C C . THR A 1 114 ? 8.988 -1.998 0.450 1.00 93.88 114 THR A C 1
ATOM 891 O O . THR A 1 114 ? 8.687 -1.702 -0.704 1.00 93.88 114 THR A O 1
ATOM 894 N N . LYS A 1 115 ? 9.911 -2.934 0.716 1.00 93.88 115 LYS A N 1
ATOM 895 C CA . LYS A 1 115 ? 10.639 -3.663 -0.339 1.00 93.88 115 LYS A CA 1
ATOM 896 C C . LYS A 1 115 ? 9.709 -4.449 -1.265 1.00 93.88 115 LYS A C 1
ATOM 898 O O . LYS A 1 115 ? 10.003 -4.587 -2.455 1.00 93.88 115 LYS A O 1
ATOM 903 N N . GLU A 1 116 ? 8.615 -4.974 -0.724 1.00 95.44 116 GLU A N 1
ATOM 904 C CA . GLU A 1 116 ? 7.619 -5.730 -1.476 1.00 95.44 116 GLU A CA 1
ATOM 905 C C . GLU A 1 116 ? 6.739 -4.815 -2.342 1.00 95.44 116 GLU A C 1
ATOM 907 O O . GLU A 1 116 ? 6.528 -5.121 -3.516 1.00 95.44 116 GLU A O 1
ATOM 912 N N . CYS A 1 117 ? 6.328 -3.648 -1.830 1.00 94.62 117 CYS A N 1
ATOM 913 C CA . CYS A 1 117 ? 5.686 -2.595 -2.626 1.00 94.62 117 CYS A CA 1
ATOM 914 C C . CYS A 1 117 ? 6.559 -2.213 -3.829 1.00 94.62 117 CYS A C 1
ATOM 916 O O . CYS A 1 117 ? 6.106 -2.284 -4.974 1.00 94.62 117 CYS A O 1
ATOM 918 N N . ASP A 1 118 ? 7.842 -1.923 -3.593 1.00 90.75 118 ASP A N 1
ATOM 919 C CA . ASP A 1 118 ? 8.778 -1.587 -4.666 1.00 90.75 118 ASP A CA 1
ATOM 920 C C . ASP A 1 118 ? 8.937 -2.734 -5.673 1.00 90.75 118 ASP A C 1
ATOM 922 O O . ASP A 1 118 ? 9.097 -2.511 -6.873 1.00 90.75 118 ASP A O 1
ATOM 926 N N . ARG A 1 119 ? 8.924 -3.990 -5.204 1.00 92.31 119 ARG A N 1
ATOM 927 C CA . ARG A 1 119 ? 9.002 -5.172 -6.074 1.00 92.31 119 ARG A CA 1
ATOM 928 C C . ARG A 1 119 ? 7.805 -5.234 -7.021 1.00 92.31 119 ARG A C 1
ATOM 930 O O . ARG A 1 119 ? 8.007 -5.471 -8.212 1.00 92.31 119 ARG A O 1
ATOM 937 N N . ILE A 1 120 ? 6.597 -4.986 -6.515 1.00 93.06 120 ILE A N 1
ATOM 938 C CA . ILE A 1 120 ? 5.364 -4.938 -7.313 1.00 93.06 120 ILE A CA 1
ATOM 939 C C . ILE A 1 120 ? 5.445 -3.805 -8.346 1.00 93.06 120 ILE A C 1
ATOM 941 O O . ILE A 1 120 ? 5.239 -4.053 -9.535 1.00 93.06 120 ILE A O 1
ATOM 945 N N . MET A 1 121 ? 5.824 -2.592 -7.927 1.00 91.94 121 MET A N 1
ATOM 946 C CA . MET A 1 121 ? 5.936 -1.433 -8.824 1.00 91.94 121 MET A CA 1
ATOM 947 C C . MET A 1 121 ? 6.998 -1.644 -9.910 1.00 91.94 121 MET A C 1
ATOM 949 O O . MET A 1 121 ? 6.737 -1.385 -11.082 1.00 91.94 121 MET A O 1
ATOM 953 N N . ARG A 1 122 ?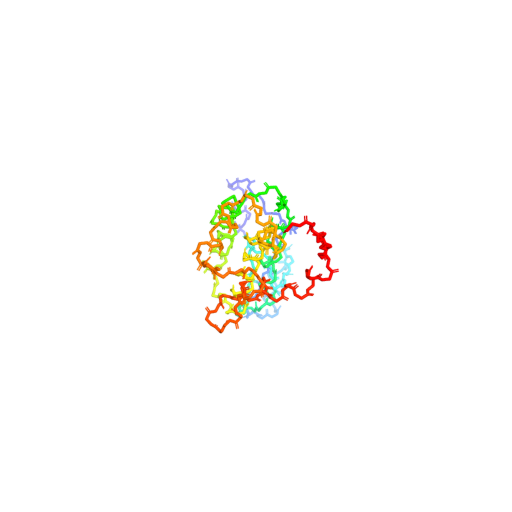 8.171 -2.191 -9.559 1.00 88.00 122 ARG A N 1
ATOM 954 C CA . ARG A 1 122 ? 9.221 -2.536 -10.533 1.00 88.00 122 ARG A CA 1
ATOM 955 C C . ARG A 1 122 ? 8.744 -3.587 -11.527 1.00 88.00 122 ARG A C 1
ATOM 957 O O . ARG A 1 122 ? 8.965 -3.428 -12.723 1.00 88.00 122 ARG A O 1
ATOM 964 N N . ARG A 1 123 ? 8.088 -4.653 -11.057 1.00 86.19 123 ARG A N 1
ATOM 965 C CA . ARG A 1 123 ? 7.558 -5.699 -11.943 1.00 86.19 123 ARG A CA 1
ATOM 966 C C . ARG A 1 123 ? 6.545 -5.126 -12.930 1.00 86.19 123 ARG A C 1
ATOM 968 O O . ARG A 1 123 ? 6.562 -5.523 -14.088 1.00 86.19 123 ARG A O 1
ATOM 975 N N . PHE A 1 124 ? 5.694 -4.208 -12.480 1.00 87.12 124 PHE A N 1
ATOM 976 C CA . PHE A 1 124 ? 4.744 -3.515 -13.342 1.00 87.12 124 PHE A CA 1
ATOM 977 C C . PHE A 1 124 ? 5.450 -2.594 -14.347 1.00 87.12 124 PHE A C 1
ATOM 979 O O . PHE A 1 124 ? 5.200 -2.713 -15.540 1.00 87.12 124 PHE A O 1
ATOM 986 N N . LEU A 1 125 ? 6.389 -1.749 -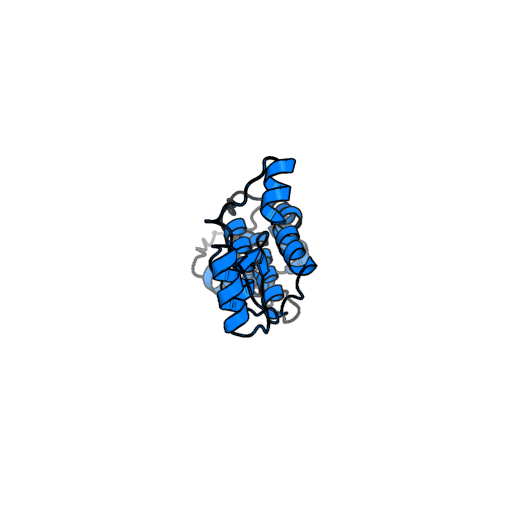13.909 1.00 85.69 125 LEU A N 1
ATOM 987 C CA . LEU A 1 125 ? 7.124 -0.822 -14.783 1.00 85.69 125 LEU A CA 1
ATOM 988 C C . LEU A 1 125 ? 7.832 -1.537 -15.943 1.00 85.69 125 LEU A C 1
ATOM 990 O O . LEU A 1 125 ? 7.738 -1.117 -17.101 1.00 85.69 125 LEU A O 1
ATOM 994 N N . TRP A 1 126 ? 8.511 -2.638 -15.619 1.00 77.38 126 TRP A N 1
ATOM 995 C CA . TRP A 1 126 ? 9.280 -3.449 -16.563 1.00 77.38 126 TRP A CA 1
ATOM 996 C C . TRP A 1 126 ? 8.452 -4.551 -17.231 1.00 77.38 126 TRP A C 1
ATOM 998 O O . TRP A 1 126 ? 8.995 -5.350 -17.989 1.00 77.38 126 TRP A O 1
ATOM 1008 N N . HIS A 1 127 ? 7.142 -4.616 -16.980 1.00 75.38 127 HIS A N 1
ATOM 1009 C CA . HIS A 1 127 ? 6.284 -5.602 -17.625 1.00 75.38 127 HIS A CA 1
ATOM 1010 C C . HIS A 1 127 ? 6.318 -5.401 -19.144 1.00 75.38 127 HIS A C 1
ATOM 1012 O O . HIS A 1 127 ? 6.045 -4.310 -19.629 1.00 75.38 127 HIS A O 1
ATOM 1018 N N . GLY A 1 128 ? 6.709 -6.424 -19.902 1.00 63.62 128 GLY A N 1
ATOM 1019 C CA . GLY A 1 128 ? 6.840 -6.332 -21.360 1.00 63.62 128 GLY A CA 1
ATOM 1020 C C . GLY A 1 128 ? 7.966 -5.421 -21.876 1.00 63.62 128 GLY A C 1
ATOM 1021 O O . GLY A 1 128 ? 8.207 -5.426 -23.072 1.00 63.62 128 GLY A O 1
ATOM 1022 N N . ALA A 1 129 ? 8.678 -4.669 -21.024 1.00 54.62 129 ALA A N 1
ATOM 1023 C CA . ALA A 1 129 ? 9.879 -3.934 -21.422 1.00 54.62 129 ALA A CA 1
ATOM 1024 C C . ALA A 1 129 ? 11.111 -4.804 -21.164 1.00 54.62 129 ALA A C 1
ATOM 1026 O O . ALA A 1 129 ? 11.468 -5.064 -20.014 1.00 54.62 129 ALA A O 1
ATOM 1027 N N . GLY A 1 130 ? 11.776 -5.242 -22.234 1.00 56.25 130 GLY A N 1
ATOM 1028 C CA . GLY A 1 130 ? 13.059 -5.926 -22.110 1.00 56.25 130 GLY A CA 1
ATOM 1029 C C . GLY A 1 130 ? 12.953 -7.414 -21.800 1.00 56.25 130 GLY A C 1
ATOM 1030 O O . GLY A 1 130 ? 13.715 -7.936 -20.986 1.00 56.25 130 GLY A O 1
ATOM 1031 N N . SER A 1 131 ? 12.101 -8.154 -22.514 1.00 59.97 131 SER A N 1
ATOM 1032 C CA . SER A 1 131 ? 12.526 -9.520 -22.831 1.00 59.97 131 SER A CA 1
ATOM 1033 C C . SER A 1 131 ? 13.852 -9.399 -23.580 1.00 59.97 131 SER A C 1
ATOM 1035 O O . SER A 1 131 ? 13.918 -8.631 -24.539 1.00 59.97 131 SER A O 1
ATOM 1037 N N . GLY A 1 132 ? 14.898 -10.126 -23.165 1.00 62.09 132 GLY A N 1
ATOM 1038 C CA . GLY A 1 132 ? 16.181 -10.136 -23.887 1.00 62.09 132 GLY A CA 1
ATOM 1039 C C . GLY A 1 132 ? 15.992 -10.314 -25.400 1.00 62.09 132 GLY A C 1
ATOM 1040 O O . GLY A 1 132 ? 16.739 -9.742 -26.175 1.00 62.09 132 GLY A O 1
ATOM 1041 N N . TRP A 1 133 ? 14.899 -10.972 -25.797 1.00 69.25 133 TRP A N 1
ATOM 1042 C CA . TRP A 1 133 ? 14.370 -11.074 -27.153 1.00 69.25 133 TRP A CA 1
ATOM 1043 C C . TRP A 1 133 ? 14.257 -9.757 -27.942 1.00 69.25 133 TRP A C 1
ATOM 1045 O O . TRP A 1 133 ? 14.673 -9.707 -29.092 1.00 69.25 133 TRP A O 1
ATOM 1055 N N . GLU A 1 134 ? 13.732 -8.674 -27.361 1.00 72.81 134 GLU A N 1
ATOM 1056 C CA . GLU A 1 134 ? 13.588 -7.394 -28.079 1.00 72.81 134 GLU A CA 1
ATOM 1057 C C . GLU A 1 134 ? 14.947 -6.746 -28.354 1.00 72.81 134 GLU A C 1
ATOM 1059 O O . GLU A 1 134 ? 15.145 -6.133 -29.402 1.00 72.81 134 GLU A O 1
ATOM 1064 N N . ILE A 1 135 ? 15.892 -6.927 -27.426 1.00 75.06 135 ILE A N 1
ATOM 1065 C CA . ILE A 1 135 ? 17.275 -6.468 -27.567 1.00 75.06 135 ILE A CA 1
ATOM 1066 C C . ILE A 1 135 ? 18.012 -7.347 -28.587 1.00 75.06 135 ILE A C 1
ATOM 1068 O O . ILE A 1 135 ? 18.724 -6.816 -29.435 1.00 75.06 135 ILE A O 1
ATOM 1072 N N . CYS A 1 136 ? 17.801 -8.671 -28.559 1.00 74.19 136 CYS A N 1
ATOM 1073 C CA . CYS A 1 136 ? 18.324 -9.610 -29.558 1.00 74.19 136 CYS A CA 1
ATOM 1074 C C . CYS A 1 136 ? 17.887 -9.230 -30.974 1.00 74.19 136 CYS A C 1
ATOM 1076 O O . CYS A 1 136 ? 18.722 -9.180 -31.870 1.00 74.19 136 CYS A O 1
ATOM 1078 N N . ASN A 1 137 ? 16.601 -8.922 -31.156 1.00 73.56 137 ASN A N 1
ATOM 1079 C CA . ASN A 1 137 ? 16.018 -8.618 -32.462 1.00 73.56 137 ASN A CA 1
ATOM 1080 C C . ASN A 1 137 ? 16.177 -7.154 -32.882 1.00 73.56 137 ASN A C 1
ATOM 1082 O O . ASN A 1 137 ? 15.584 -6.755 -33.880 1.00 73.56 137 ASN A O 1
ATOM 1086 N N . LYS A 1 138 ? 16.923 -6.341 -32.115 1.00 73.75 138 LYS A N 1
ATOM 1087 C CA . LYS A 1 138 ? 17.101 -4.900 -32.365 1.00 73.75 138 LYS A CA 1
ATOM 1088 C C . LYS A 1 138 ? 15.779 -4.198 -32.701 1.00 73.75 138 LYS A C 1
ATOM 1090 O O . LYS A 1 138 ? 15.722 -3.368 -33.604 1.00 73.75 138 LYS A O 1
ATOM 1095 N N . LYS A 1 139 ? 14.700 -4.555 -31.994 1.00 77.62 139 LYS A N 1
ATOM 1096 C CA . LYS A 1 139 ? 13.376 -3.962 -32.224 1.00 77.62 139 LYS A CA 1
ATOM 1097 C C . LYS A 1 139 ? 13.515 -2.441 -32.160 1.00 77.62 139 LYS A C 1
ATOM 1099 O O . LYS A 1 139 ? 14.165 -1.963 -31.238 1.00 77.62 139 LYS A O 1
ATOM 1104 N N . ALA A 1 140 ? 12.932 -1.690 -33.091 1.00 74.44 140 ALA A N 1
ATOM 1105 C CA . ALA A 1 140 ? 12.993 -0.227 -33.081 1.00 74.44 140 ALA A CA 1
ATOM 1106 C C . ALA A 1 140 ? 12.128 0.323 -31.936 1.00 74.44 140 ALA A C 1
ATOM 1108 O O . ALA A 1 140 ? 10.921 0.522 -32.070 1.00 74.44 140 ALA A O 1
ATOM 1109 N N . SER A 1 141 ? 12.726 0.468 -30.757 1.00 76.44 141 SER A N 1
ATOM 1110 C CA . SER A 1 141 ? 12.072 1.023 -29.581 1.00 76.44 141 SER A CA 1
ATOM 1111 C C . SER A 1 141 ? 13.062 1.890 -28.818 1.00 76.44 141 SER A C 1
ATOM 1113 O O . SER A 1 141 ? 14.233 1.546 -28.683 1.00 76.44 141 SER A O 1
ATOM 1115 N N . ILE A 1 142 ? 12.571 2.976 -28.227 1.00 75.69 142 ILE A N 1
ATOM 1116 C CA . ILE A 1 142 ? 13.398 3.881 -27.414 1.00 75.69 142 ILE A CA 1
ATOM 1117 C C . ILE A 1 142 ? 14.131 3.108 -26.302 1.00 75.69 142 ILE A C 1
ATOM 1119 O O . ILE A 1 142 ? 15.266 3.414 -25.953 1.00 75.69 142 ILE A O 1
ATOM 1123 N N . TRP A 1 143 ? 13.504 2.058 -25.762 1.00 72.12 143 TRP A N 1
ATOM 1124 C CA . TRP A 1 143 ? 14.102 1.215 -24.730 1.00 72.12 143 TRP A CA 1
ATOM 1125 C C . TRP A 1 143 ? 15.275 0.367 -25.241 1.00 72.12 143 TRP A C 1
ATOM 1127 O O . TRP A 1 143 ? 16.306 0.281 -24.574 1.00 72.12 143 TRP A O 1
ATOM 1137 N N . THR A 1 144 ? 15.137 -0.263 -26.407 1.00 74.44 144 THR A N 1
ATOM 1138 C CA . THR A 1 144 ? 16.202 -1.072 -27.018 1.00 74.44 144 THR A CA 1
ATOM 1139 C C . THR A 1 144 ? 17.352 -0.188 -27.483 1.00 74.44 144 THR A C 1
ATOM 1141 O O . THR A 1 144 ? 18.496 -0.506 -27.171 1.00 74.44 144 THR A O 1
ATOM 1144 N N . GLU A 1 145 ? 17.072 0.948 -28.122 1.00 79.94 145 GLU A N 1
ATOM 1145 C CA . GLU A 1 145 ? 18.079 1.947 -28.507 1.00 79.94 145 GLU A CA 1
ATOM 1146 C C . GLU A 1 145 ? 18.858 2.460 -27.296 1.00 79.94 145 GLU A C 1
ATOM 1148 O O . GLU A 1 145 ? 20.087 2.454 -27.298 1.00 79.94 145 GLU A O 1
ATOM 1153 N N . TRP A 1 146 ? 18.163 2.806 -26.209 1.00 80.88 146 TRP A N 1
ATOM 1154 C CA . TRP A 1 146 ? 18.811 3.216 -24.967 1.00 80.88 146 TRP A CA 1
ATOM 1155 C C . TRP A 1 146 ? 19.645 2.086 -24.340 1.00 80.88 146 TRP A C 1
ATOM 1157 O O . TRP A 1 146 ? 20.749 2.332 -23.857 1.00 80.88 146 TRP A O 1
ATOM 1167 N N . CYS A 1 147 ? 19.182 0.830 -24.393 1.00 77.00 147 CYS A N 1
ATOM 1168 C CA . CYS A 1 147 ? 19.979 -0.322 -23.953 1.00 77.00 147 CYS A CA 1
ATOM 1169 C C . CYS A 1 147 ? 21.257 -0.486 -24.788 1.00 77.00 147 CYS A C 1
ATOM 1171 O O . CYS A 1 147 ? 22.311 -0.794 -24.226 1.00 77.00 147 CYS A O 1
ATOM 1173 N N . PHE A 1 148 ? 21.178 -0.267 -26.104 1.00 80.88 148 PHE A N 1
ATOM 1174 C CA . PHE A 1 148 ? 22.348 -0.263 -26.976 1.00 80.88 148 PHE A CA 1
ATOM 1175 C C . PHE A 1 148 ? 23.286 0.903 -26.651 1.00 80.88 148 PHE A C 1
ATOM 1177 O O . PHE A 1 148 ? 24.471 0.669 -26.461 1.00 80.88 148 PHE A O 1
ATOM 1184 N N . ALA A 1 149 ? 22.774 2.117 -26.455 1.00 82.62 149 ALA A N 1
ATOM 1185 C CA . ALA A 1 149 ? 23.594 3.289 -26.150 1.00 82.62 149 ALA A CA 1
ATOM 1186 C C . ALA A 1 149 ? 24.264 3.232 -24.762 1.00 82.62 149 ALA A C 1
ATOM 1188 O O . ALA A 1 149 ? 25.427 3.604 -24.613 1.00 82.62 149 ALA A O 1
ATOM 1189 N N . VAL A 1 150 ? 23.548 2.768 -23.733 1.00 82.06 150 VAL A N 1
ATOM 1190 C CA . VAL A 1 150 ? 23.998 2.868 -22.334 1.00 82.06 150 VAL A CA 1
ATOM 1191 C C . VAL A 1 150 ? 24.623 1.577 -21.820 1.00 82.06 150 VAL A C 1
ATOM 1193 O O . VAL A 1 150 ? 25.687 1.616 -21.197 1.00 82.06 150 VAL A O 1
ATOM 1196 N N . PHE A 1 151 ? 23.975 0.431 -22.047 1.00 78.56 151 PHE A N 1
ATOM 1197 C CA . PHE A 1 151 ? 24.396 -0.830 -21.429 1.00 78.56 151 PHE A CA 1
ATOM 1198 C C . PHE A 1 151 ? 25.310 -1.676 -22.303 1.00 78.56 151 PHE A C 1
ATOM 1200 O O . PHE A 1 151 ? 26.223 -2.316 -21.780 1.00 78.56 151 PHE A O 1
ATOM 1207 N N . LEU A 1 152 ? 25.048 -1.728 -23.606 1.00 80.19 152 LEU A N 1
ATOM 1208 C CA . LEU A 1 152 ? 25.836 -2.530 -24.537 1.00 80.19 152 LEU A CA 1
ATOM 1209 C C . LEU A 1 152 ? 26.981 -1.714 -25.148 1.00 80.19 152 LEU A C 1
ATOM 1211 O O . LEU A 1 152 ? 28.093 -2.232 -25.264 1.00 80.19 152 LEU A O 1
ATOM 1215 N N . LYS A 1 153 ? 26.749 -0.425 -25.423 1.00 81.12 153 LYS A N 1
ATOM 1216 C CA . LYS A 1 153 ? 27.658 0.462 -26.158 1.00 81.12 153 LYS A CA 1
ATOM 1217 C C . LYS A 1 153 ? 28.037 -0.199 -27.489 1.00 81.12 153 LYS A C 1
ATOM 1219 O O . LYS A 1 153 ? 27.155 -0.511 -28.280 1.00 81.12 153 LYS A O 1
ATOM 1224 N N . GLU A 1 154 ? 29.318 -0.493 -27.696 1.00 73.69 154 GLU A N 1
ATOM 1225 C CA . GLU A 1 154 ? 29.818 -1.208 -28.880 1.00 73.69 154 GLU A CA 1
ATOM 1226 C C . GLU A 1 154 ? 29.755 -2.739 -28.757 1.00 73.69 154 GLU A C 1
ATOM 1228 O O . GLU A 1 154 ? 30.009 -3.460 -29.719 1.00 73.69 154 GLU A O 1
ATOM 1233 N N . ASN A 1 155 ? 29.411 -3.277 -27.584 1.00 73.06 155 ASN A N 1
ATOM 1234 C CA . ASN A 1 155 ? 29.321 -4.723 -27.408 1.00 73.06 155 ASN A CA 1
ATOM 1235 C C . ASN A 1 155 ? 28.005 -5.263 -27.962 1.00 73.06 155 ASN A C 1
ATOM 1237 O O . ASN A 1 155 ? 26.941 -4.674 -27.799 1.00 73.06 155 ASN A O 1
ATOM 1241 N N . ASN A 1 156 ? 28.042 -6.463 -28.536 1.00 78.75 156 ASN A N 1
ATOM 1242 C CA . ASN A 1 156 ? 26.812 -7.145 -28.912 1.00 78.75 156 ASN A CA 1
ATOM 1243 C C . ASN A 1 156 ? 26.087 -7.718 -27.674 1.00 78.75 156 ASN A C 1
ATOM 1245 O O . ASN A 1 156 ? 26.673 -7.992 -26.616 1.00 78.75 156 ASN A O 1
ATOM 1249 N N . PHE A 1 157 ? 24.776 -7.938 -27.812 1.00 81.31 157 PHE A N 1
ATOM 1250 C CA . PHE A 1 157 ? 23.969 -8.540 -26.754 1.00 81.31 157 PHE A CA 1
ATOM 1251 C C . PHE A 1 157 ? 24.373 -9.987 -26.433 1.00 81.31 157 PHE A C 1
ATOM 1253 O O . PHE A 1 157 ? 23.831 -10.540 -25.502 1.00 81.31 157 PHE A O 1
ATOM 1260 N N . TRP A 1 158 ? 25.306 -10.648 -27.107 1.00 80.94 158 TRP A N 1
ATOM 1261 C CA . TRP A 1 158 ? 25.715 -12.007 -26.716 1.00 80.94 158 TRP A CA 1
ATOM 1262 C C . TRP A 1 158 ? 26.994 -12.003 -25.874 1.00 80.94 158 TRP A C 1
ATOM 1264 O O . TRP A 1 158 ? 27.120 -12.789 -24.938 1.00 80.94 158 TRP A O 1
ATOM 1274 N N . ALA A 1 159 ? 27.875 -11.036 -26.118 1.00 81.31 159 ALA A N 1
ATOM 1275 C CA . ALA A 1 159 ? 29.183 -10.885 -25.496 1.00 81.31 159 ALA A CA 1
ATOM 1276 C C . ALA A 1 159 ? 29.175 -10.001 -24.239 1.00 81.31 159 ALA A C 1
ATOM 1278 O O . ALA A 1 159 ? 30.144 -10.010 -23.480 1.00 81.31 159 ALA A O 1
ATOM 1279 N N . ALA A 1 160 ? 28.106 -9.233 -23.979 1.00 82.88 160 ALA A N 1
ATOM 1280 C CA . ALA A 1 160 ? 28.105 -8.321 -22.831 1.00 82.88 160 ALA A CA 1
ATOM 1281 C C . ALA A 1 160 ? 28.249 -9.078 -21.495 1.00 82.88 160 ALA A C 1
ATOM 1283 O O . ALA A 1 160 ? 27.484 -10.002 -21.211 1.00 82.88 160 ALA A O 1
ATOM 1284 N N . LYS A 1 161 ? 29.203 -8.680 -20.651 1.00 80.69 161 LYS A N 1
ATOM 1285 C CA . LYS A 1 161 ? 29.499 -9.380 -19.392 1.00 80.69 161 LYS A CA 1
ATOM 1286 C C . LYS A 1 161 ? 28.458 -9.071 -18.315 1.00 80.69 161 LYS A C 1
ATOM 1288 O O . LYS A 1 161 ? 28.046 -7.928 -18.134 1.00 80.69 161 LYS A O 1
ATOM 1293 N N . VAL A 1 162 ? 28.075 -10.092 -17.548 1.00 79.88 162 VAL A N 1
ATOM 1294 C CA . VAL A 1 162 ? 27.283 -9.916 -16.323 1.00 79.88 162 VAL A CA 1
ATOM 1295 C C . VAL A 1 162 ? 28.238 -9.477 -15.214 1.00 79.88 162 VAL A C 1
ATOM 1297 O O . VAL A 1 162 ? 28.955 -10.307 -14.664 1.00 79.88 162 VAL A O 1
ATOM 1300 N N . THR A 1 163 ? 28.273 -8.185 -14.892 1.00 78.44 163 THR A N 1
ATOM 1301 C CA . THR A 1 163 ? 29.112 -7.664 -13.799 1.00 78.44 163 THR A CA 1
ATOM 1302 C C . THR A 1 163 ? 28.286 -7.417 -12.535 1.00 78.44 163 THR A C 1
ATOM 1304 O O . THR A 1 163 ? 27.060 -7.278 -12.587 1.00 78.44 163 THR A O 1
ATOM 1307 N N . ASN A 1 164 ? 28.948 -7.347 -11.375 1.00 72.50 164 ASN A N 1
ATOM 1308 C CA . ASN A 1 164 ? 28.279 -7.035 -10.105 1.00 72.50 164 ASN A CA 1
ATOM 1309 C C . ASN A 1 164 ? 27.733 -5.598 -10.048 1.00 72.50 164 ASN A C 1
ATOM 1311 O O . ASN A 1 164 ? 26.755 -5.362 -9.341 1.00 72.50 164 ASN A O 1
ATOM 1315 N N . ASN A 1 165 ? 28.289 -4.683 -10.850 1.00 73.94 165 ASN A N 1
ATOM 1316 C CA . ASN A 1 165 ? 27.813 -3.302 -10.977 1.00 73.94 165 ASN A CA 1
ATOM 1317 C C . ASN A 1 165 ? 26.532 -3.173 -11.815 1.00 73.94 165 ASN A C 1
ATOM 1319 O O . ASN A 1 165 ? 25.914 -2.111 -11.838 1.00 73.94 165 ASN A O 1
ATOM 1323 N N . CYS A 1 166 ? 26.099 -4.229 -12.509 1.00 72.50 166 CYS A N 1
ATOM 1324 C CA . CYS A 1 166 ? 24.855 -4.190 -13.263 1.00 72.50 166 CYS A CA 1
ATOM 1325 C C . CYS A 1 166 ? 23.629 -4.200 -12.334 1.00 72.50 166 CYS A C 1
ATOM 1327 O O . CYS A 1 166 ? 23.550 -4.970 -11.364 1.00 72.50 166 CYS A O 1
ATOM 1329 N N . SER A 1 167 ? 22.610 -3.414 -12.697 1.00 72.44 167 SER A N 1
ATOM 1330 C CA . SER A 1 167 ? 21.311 -3.450 -12.020 1.00 72.44 167 SER A CA 1
ATOM 1331 C C . SER A 1 167 ? 20.743 -4.875 -12.012 1.00 72.44 167 SER A C 1
ATOM 1333 O O . SER A 1 167 ? 21.006 -5.680 -12.911 1.00 72.44 167 SER A O 1
ATOM 1335 N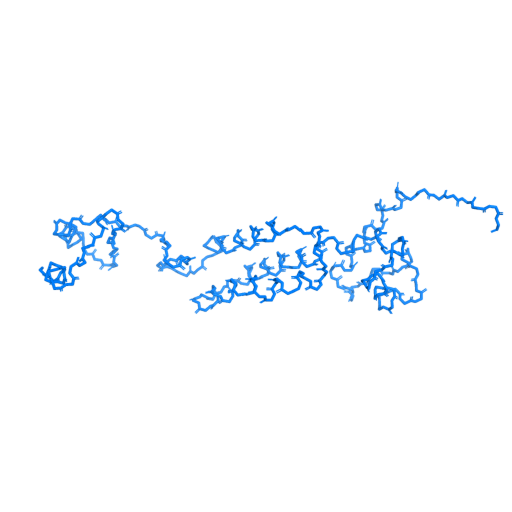 N . TRP A 1 168 ? 19.970 -5.218 -10.977 1.00 69.88 168 TRP A N 1
ATOM 1336 C CA . TRP A 1 168 ? 19.369 -6.553 -10.853 1.00 69.88 168 TRP A CA 1
ATOM 1337 C C . TRP A 1 168 ? 18.531 -6.921 -12.089 1.00 69.88 168 TRP A C 1
ATOM 1339 O O . TRP A 1 168 ? 18.629 -8.039 -12.596 1.00 69.88 168 TRP A O 1
ATOM 1349 N N . SER A 1 169 ? 17.781 -5.953 -12.623 1.00 65.62 169 SER A N 1
ATOM 1350 C CA . SER A 1 169 ? 16.993 -6.114 -13.846 1.00 65.62 169 SER A CA 1
ATOM 1351 C C . SER A 1 169 ? 17.876 -6.428 -15.053 1.00 65.62 169 SER A C 1
ATOM 1353 O O . SER A 1 169 ? 17.613 -7.405 -15.750 1.00 65.62 169 SER A O 1
ATOM 1355 N N . TRP A 1 170 ? 18.966 -5.678 -15.263 1.00 76.50 170 TRP A N 1
ATOM 1356 C CA . TRP A 1 170 ? 19.885 -5.932 -16.375 1.00 76.50 170 TRP A CA 1
ATOM 1357 C C . TRP A 1 170 ? 20.537 -7.310 -16.259 1.00 76.50 170 TRP A C 1
ATOM 1359 O O . TRP A 1 170 ? 20.530 -8.076 -17.216 1.00 76.50 170 TRP A O 1
ATOM 1369 N N . ARG A 1 171 ? 20.991 -7.707 -15.064 1.00 79.12 171 ARG A N 1
ATOM 1370 C CA . ARG A 1 171 ? 21.546 -9.054 -14.844 1.00 79.12 171 ARG A CA 1
ATOM 1371 C C . ARG A 1 171 ? 20.563 -10.163 -15.215 1.00 79.12 171 ARG A C 1
ATOM 1373 O O . ARG A 1 171 ? 20.981 -11.160 -15.796 1.00 79.12 171 ARG A O 1
ATOM 1380 N N . ASN A 1 172 ? 19.277 -10.004 -14.913 1.00 7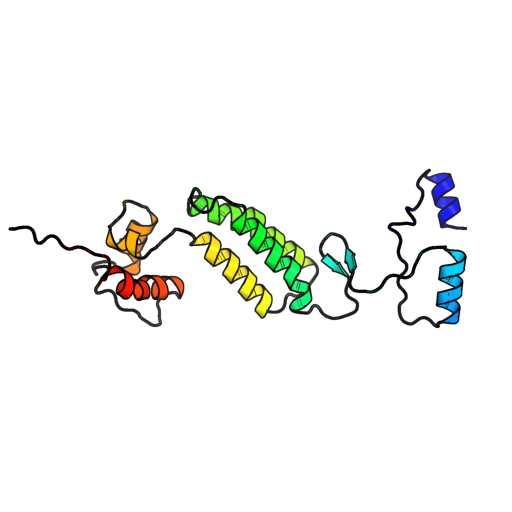3.62 172 ASN A N 1
ATOM 1381 C CA . ASN A 1 172 ? 18.265 -10.983 -15.311 1.00 73.62 172 ASN A CA 1
ATOM 1382 C C . ASN A 1 172 ? 18.027 -11.002 -16.825 1.00 73.62 172 ASN A C 1
ATOM 1384 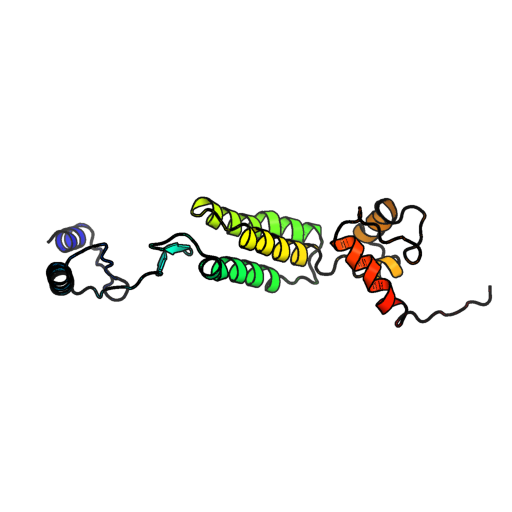O O . ASN A 1 172 ? 17.936 -12.086 -17.395 1.00 73.62 172 ASN A O 1
ATOM 1388 N N . ILE A 1 173 ? 18.019 -9.841 -17.485 1.00 77.44 173 ILE A N 1
ATOM 1389 C CA . ILE A 1 173 ? 17.937 -9.745 -18.952 1.00 77.44 173 ILE A CA 1
ATOM 1390 C C . ILE A 1 173 ? 19.118 -10.478 -19.610 1.00 77.44 173 ILE A C 1
ATOM 1392 O O . ILE A 1 173 ? 18.918 -11.280 -20.521 1.00 77.44 173 ILE A O 1
ATOM 1396 N N . LEU A 1 174 ? 20.341 -10.275 -19.109 1.00 80.38 174 LEU A N 1
ATOM 1397 C CA . LEU A 1 174 ? 21.535 -10.971 -19.598 1.00 80.38 174 LEU A CA 1
ATOM 1398 C C . LEU A 1 174 ? 21.469 -12.488 -19.341 1.00 80.38 174 LEU A C 1
ATOM 1400 O O . LEU A 1 174 ? 21.865 -13.279 -20.191 1.00 80.38 174 LEU A O 1
ATOM 1404 N N . LYS A 1 175 ? 20.947 -12.926 -18.187 1.00 79.00 175 LYS A N 1
ATOM 1405 C CA . LYS A 1 175 ? 20.806 -14.358 -17.857 1.00 79.00 175 LYS A CA 1
ATOM 1406 C C . LYS A 1 175 ? 19.817 -15.088 -18.771 1.00 79.00 175 LYS A C 1
ATOM 1408 O O . LYS A 1 175 ? 20.025 -16.266 -19.055 1.00 79.00 175 LYS A O 1
ATOM 1413 N N . ILE A 1 176 ? 18.787 -14.395 -19.263 1.00 77.12 176 ILE A N 1
ATOM 1414 C CA . ILE A 1 176 ? 17.784 -14.957 -20.182 1.00 77.12 176 ILE A CA 1
ATOM 1415 C C . ILE A 1 176 ? 18.401 -15.380 -21.529 1.00 77.12 176 ILE A C 1
ATOM 1417 O O . ILE A 1 176 ? 17.859 -16.269 -22.178 1.00 77.12 176 ILE A O 1
ATOM 1421 N N . ARG A 1 177 ? 19.572 -14.851 -21.920 1.00 80.12 177 ARG A N 1
ATOM 1422 C CA . ARG A 1 177 ? 20.297 -15.237 -23.151 1.00 80.12 177 ARG A CA 1
ATOM 1423 C C . ARG A 1 177 ? 20.404 -16.742 -23.355 1.00 80.12 177 ARG A C 1
ATOM 1425 O O . ARG A 1 177 ? 20.141 -17.210 -24.453 1.00 80.12 177 ARG A O 1
ATOM 1432 N N . LYS A 1 178 ? 20.722 -17.500 -22.298 1.00 76.69 178 LYS A N 1
ATOM 1433 C CA . LYS A 1 178 ? 20.863 -18.966 -22.369 1.00 76.69 178 LYS A CA 1
ATOM 1434 C C . LYS A 1 178 ? 19.591 -19.660 -22.866 1.00 76.69 178 LYS A C 1
ATOM 1436 O O . LYS A 1 178 ? 19.676 -20.680 -23.530 1.00 76.69 178 LYS A O 1
ATOM 1441 N N . LEU A 1 179 ? 18.425 -19.098 -22.554 1.00 74.62 179 LEU A N 1
ATOM 1442 C CA . LEU A 1 179 ? 17.132 -19.612 -23.005 1.00 74.62 179 LEU A CA 1
ATOM 1443 C C . LEU A 1 179 ? 16.782 -19.133 -24.420 1.00 74.62 179 LEU A C 1
ATOM 1445 O O . LEU A 1 179 ? 16.061 -19.824 -25.132 1.00 74.62 179 LEU A O 1
ATOM 1449 N N . LEU A 1 180 ? 17.281 -17.961 -24.823 1.00 74.06 180 LEU A N 1
ATOM 1450 C CA . LEU A 1 180 ? 17.032 -17.382 -26.145 1.00 74.06 180 LEU A CA 1
ATOM 1451 C C . LEU A 1 180 ? 17.872 -18.042 -27.240 1.00 74.06 180 LEU A C 1
ATOM 1453 O O . LEU A 1 180 ? 17.351 -18.222 -28.334 1.00 74.06 180 LEU A O 1
ATOM 1457 N N . VAL A 1 181 ? 19.117 -18.446 -26.947 1.00 75.31 181 VAL A N 1
ATOM 1458 C CA . VAL A 1 181 ? 19.971 -19.198 -27.893 1.00 75.31 181 VAL A CA 1
ATOM 1459 C C . VAL A 1 181 ? 19.243 -20.435 -28.416 1.00 75.31 181 VAL A C 1
ATOM 1461 O O . VAL A 1 181 ? 19.221 -20.667 -29.615 1.00 75.31 181 VAL A O 1
ATOM 1464 N N . ASN A 1 182 ? 18.553 -21.164 -27.537 1.00 73.69 182 ASN A N 1
ATOM 1465 C CA . ASN A 1 182 ? 17.818 -22.377 -27.908 1.00 73.69 182 ASN A CA 1
ATOM 1466 C C . ASN A 1 182 ? 16.602 -22.120 -28.817 1.00 73.69 182 ASN A C 1
ATOM 1468 O O . ASN A 1 182 ? 16.009 -23.070 -29.312 1.00 73.69 182 ASN A O 1
ATOM 1472 N N . LYS A 1 183 ? 16.187 -20.859 -28.990 1.00 67.31 183 LYS A N 1
ATOM 1473 C CA . LYS A 1 183 ? 15.055 -20.457 -29.839 1.00 67.31 183 LYS A CA 1
ATOM 1474 C C . LYS A 1 183 ? 15.474 -19.633 -31.057 1.00 67.31 183 LYS A C 1
ATOM 1476 O O . LYS A 1 183 ? 14.608 -19.208 -31.817 1.00 67.31 183 LYS A O 1
ATOM 1481 N N . LEU A 1 184 ? 16.769 -19.378 -31.229 1.00 68.56 184 LEU A N 1
ATOM 1482 C CA . LEU A 1 184 ? 17.301 -18.682 -32.393 1.00 68.56 184 LEU A CA 1
ATOM 1483 C C . LEU A 1 184 ? 17.605 -19.702 -33.482 1.00 68.56 184 LEU A C 1
ATOM 1485 O O . LEU A 1 184 ? 18.544 -20.483 -33.365 1.00 68.56 184 LEU A O 1
ATOM 1489 N N . HIS A 1 185 ? 16.809 -19.669 -34.545 1.00 60.97 185 HIS A N 1
ATOM 1490 C CA . HIS A 1 185 ? 17.198 -20.272 -35.810 1.00 60.97 185 HIS A CA 1
ATOM 1491 C C . HIS A 1 185 ? 18.149 -19.304 -36.512 1.00 60.97 185 HIS A C 1
ATOM 1493 O O . HIS A 1 185 ? 17.833 -18.126 -36.670 1.00 60.97 185 HIS A O 1
ATOM 1499 N N . TYR A 1 186 ? 19.333 -19.791 -36.866 1.00 64.31 186 TYR A N 1
ATOM 1500 C CA . TYR A 1 186 ? 20.272 -19.067 -37.707 1.00 64.31 186 TYR A CA 1
ATOM 1501 C C . TYR A 1 186 ? 20.095 -19.569 -39.140 1.00 64.31 186 TYR A C 1
ATOM 1503 O O . TYR A 1 186 ? 20.159 -20.770 -39.388 1.00 64.31 186 TYR A O 1
ATOM 1511 N N . GLU A 1 187 ? 19.861 -18.656 -40.076 1.00 53.91 187 GLU A N 1
ATOM 1512 C CA . GLU A 1 187 ? 20.076 -18.921 -41.495 1.00 53.91 187 GLU A CA 1
ATOM 1513 C C . GLU A 1 187 ? 21.458 -18.365 -41.826 1.00 53.91 187 GLU A C 1
ATOM 1515 O O . GLU A 1 187 ? 21.717 -17.171 -41.657 1.00 53.91 187 GLU A O 1
ATOM 1520 N N . VAL A 1 188 ? 22.385 -19.251 -42.193 1.00 63.25 188 VAL A N 1
ATOM 1521 C CA . VAL A 1 188 ? 23.681 -18.830 -42.726 1.00 63.25 188 VAL A CA 1
ATOM 1522 C C . VAL A 1 188 ? 23.423 -18.402 -44.163 1.00 63.25 188 VAL A C 1
ATOM 1524 O O . VAL A 1 188 ? 23.162 -19.252 -45.011 1.00 63.25 188 VAL A O 1
ATOM 1527 N N . GLY A 1 189 ? 23.434 -17.094 -44.410 1.00 53.12 189 GLY A N 1
ATOM 1528 C CA . GLY A 1 189 ? 23.465 -16.563 -45.768 1.00 53.12 189 GLY A CA 1
ATOM 1529 C C . GLY A 1 189 ? 24.792 -16.918 -46.433 1.00 53.12 189 GLY A C 1
ATOM 1530 O O . GLY A 1 189 ? 25.842 -16.907 -45.790 1.00 53.12 189 GLY A O 1
ATOM 1531 N N . ASP A 1 190 ? 24.736 -17.254 -47.711 1.00 50.59 190 ASP A N 1
ATOM 1532 C CA . ASP A 1 190 ? 25.878 -17.452 -48.594 1.00 50.59 190 ASP A CA 1
ATOM 1533 C C . ASP A 1 190 ? 26.439 -16.095 -49.052 1.00 50.59 190 ASP A C 1
ATOM 1535 O O . ASP A 1 190 ? 26.279 -15.676 -50.196 1.00 50.59 190 ASP A O 1
ATOM 1539 N N . GLY A 1 191 ? 27.094 -15.382 -48.133 1.00 46.00 191 GLY A N 1
ATOM 1540 C CA . GLY A 1 191 ? 27.787 -14.123 -48.420 1.00 46.00 191 GLY A CA 1
ATOM 1541 C C . GLY A 1 191 ? 28.860 -13.804 -47.400 1.00 46.00 191 GLY A C 1
ATOM 1542 O O . GLY A 1 191 ? 28.486 -13.316 -46.310 1.00 46.00 191 GLY A O 1
#